Protein 1KKH (pdb70)

Structure (mmCIF, N/CA/C/O backbone):
data_1KKH
#
_entry.id   1KKH
#
_cell.length_a   56.138
_cell.length_b   44.028
_cell.length_c   64.845
_cell.angle_alpha   90.00
_cell.angle_beta   102.71
_cell.angle_gamma   90.00
#
_symmetry.space_group_name_H-M   'P 1 21 1'
#
loop_
_entity.id
_entity.type
_entity.pdbx_description
1 polymer 'Mevalonate Kinase'
2 non-polymer '1,4-DIETHYLENE DIOXIDE'
3 water water
#
loop_
_atom_site.group_PDB
_atom_site.id
_atom_site.type_symbol
_atom_site.label_atom_id
_atom_site.label_alt_id
_atom_site.label_comp_id
_atom_site.label_asym_id
_atom_site.label_entity_id
_atom_site.label_seq_id
_atom_site.pdbx_PDB_ins_code
_atom_site.Cartn_x
_atom_site.Cartn_y
_atom_site.Cartn_z
_atom_site.occupancy
_atom_site.B_iso_or_equiv
_atom_site.auth_seq_id
_atom_site.auth_comp_id
_atom_site.auth_asym_id
_atom_site.auth_atom_id
_atom_site.pdbx_PDB_model_num
ATOM 1 N N . PRO A 1 1 ? 19.409 26.478 18.323 1.00 33.42 1 PRO A N 1
ATOM 2 C CA . PRO A 1 1 ? 19.649 27.896 17.934 1.00 34.78 1 PRO A CA 1
ATOM 3 C C . PRO A 1 1 ? 20.474 27.930 16.658 1.00 33.62 1 PRO A C 1
ATOM 4 O O . PRO A 1 1 ? 21.491 27.259 16.554 1.00 34.74 1 PRO A O 1
ATOM 8 N N . ARG A 1 2 ? 20.025 28.736 15.706 1.00 34.02 2 ARG A N 1
ATOM 9 C CA . ARG A 1 2 ? 20.653 28.880 14.409 1.00 34.82 2 ARG A CA 1
ATOM 10 C C . ARG A 1 2 ? 22.136 29.257 14.435 1.00 36.12 2 ARG A C 1
ATOM 11 O O . ARG A 1 2 ? 22.510 30.279 15.012 1.00 34.08 2 ARG A O 1
ATOM 19 N N . GLY A 1 3 ? 22.969 28.419 13.809 1.00 36.13 3 GLY A N 1
ATOM 20 C CA . GLY A 1 3 ? 24.409 28.664 13.725 1.00 34.80 3 GLY A CA 1
ATOM 21 C C . GLY A 1 3 ? 25.226 28.675 15.019 1.00 34.83 3 GLY A C 1
ATOM 22 O O . GLY A 1 3 ? 26.419 29.042 15.033 1.00 30.71 3 GLY A O 1
ATOM 23 N N . SER A 1 4 ? 24.599 28.253 16.112 1.00 32.75 4 SER A N 1
ATOM 24 C CA . SER A 1 4 ? 25.275 28.250 17.406 1.00 34.30 4 SER A CA 1
ATOM 25 C C . SER A 1 4 ? 26.601 27.513 17.442 1.00 33.30 4 SER A C 1
ATOM 26 O O . SER A 1 4 ? 26.819 26.512 16.754 1.00 32.57 4 SER A O 1
ATOM 29 N N . HIS A 1 5 ? 27.498 28.016 18.264 1.00 31.31 5 HIS A N 1
ATOM 30 C CA . HIS A 1 5 ? 28.774 27.361 18.413 1.00 31.01 5 HIS A CA 1
ATOM 31 C C . HIS A 1 5 ? 28.557 26.324 19.511 1.00 29.39 5 HIS A C 1
ATOM 32 O O . HIS A 1 5 ? 27.498 26.272 20.126 1.00 28.05 5 HIS A O 1
ATOM 39 N N . MET A 1 6 ? 29.550 25.486 19.752 1.00 30.00 6 MET A N 1
ATOM 40 C CA . MET A 1 6 ? 29.444 24.525 20.841 1.00 29.42 6 MET A CA 1
ATOM 41 C C . MET A 1 6 ? 29.529 25.318 22.159 1.00 30.58 6 MET A C 1
ATOM 42 O O . MET A 1 6 ? 30.442 26.125 22.361 1.00 29.26 6 MET A O 1
ATOM 47 N N . ILE A 1 7 ? 28.572 25.116 23.050 1.00 30.49 7 ILE A N 1
ATOM 48 C CA . ILE A 1 7 ? 28.616 25.821 24.312 1.00 33.01 7 ILE A CA 1
ATOM 49 C C . ILE A 1 7 ? 28.210 24.954 25.490 1.00 33.04 7 ILE A C 1
ATOM 50 O O . ILE A 1 7 ? 27.174 24.287 25.498 1.00 31.00 7 ILE A O 1
ATOM 55 N N . ILE A 1 8 ? 29.070 24.979 26.497 1.00 32.81 8 ILE A N 1
ATOM 56 C CA . ILE A 1 8 ? 28.879 24.189 27.686 1.00 28.37 8 ILE A CA 1
ATOM 57 C C . ILE A 1 8 ? 28.542 25.064 28.891 1.00 29.01 8 ILE A C 1
ATOM 58 O O . ILE A 1 8 ? 29.260 26.002 29.220 1.00 30.41 8 ILE A O 1
ATOM 63 N N . GLU A 1 9 ? 27.427 24.769 29.536 1.00 26.50 9 GLU A N 1
ATOM 64 C CA . GLU A 1 9 ? 27.050 25.496 30.725 1.00 27.85 9 GLU A CA 1
ATOM 65 C C . GLU A 1 9 ? 27.258 24.493 31.878 1.00 24.79 9 GLU A C 1
ATOM 66 O O . GLU A 1 9 ? 26.767 23.387 31.816 1.00 26.00 9 GLU A O 1
ATOM 72 N N . THR A 1 10 ? 28.021 24.841 32.902 1.00 22.93 10 THR A N 1
ATOM 73 C CA . THR A 1 10 ? 28.199 23.885 33.980 1.00 24.98 10 THR A CA 1
ATOM 74 C C . THR A 1 10 ? 27.979 24.544 35.334 1.00 23.25 10 THR A C 1
ATOM 75 O O . THR A 1 10 ? 28.283 25.728 35.512 1.00 26.70 10 THR A O 1
ATOM 79 N N . PRO A 1 11 ? 27.408 23.788 36.297 1.00 23.52 11 PRO A N 1
ATOM 80 C CA . PRO A 1 11 ? 27.088 24.211 37.668 1.00 23.12 11 PRO A CA 1
ATOM 81 C C . PRO A 1 11 ? 28.230 24.657 38.570 1.00 22.88 11 PRO A C 1
ATOM 82 O O . PRO A 1 11 ? 29.432 24.499 38.267 1.00 21.90 11 PRO A O 1
ATOM 86 N N . SER A 1 12 ? 27.795 25.188 39.705 1.00 21.71 12 SER A N 1
ATOM 87 C CA . SER A 1 12 ? 28.645 25.671 40.781 1.00 19.27 12 SER A CA 1
ATOM 88 C C . SER A 1 12 ? 28.420 24.648 41.912 1.00 18.37 12 SER A C 1
ATOM 89 O O . SER A 1 12 ? 27.636 23.732 41.756 1.00 16.99 12 SER A O 1
ATOM 92 N N . LYS A 1 13 ? 29.062 24.799 43.058 1.00 17.89 13 LYS A N 1
ATOM 93 C CA . LYS A 1 13 ? 28.843 23.815 44.102 1.00 20.74 13 LYS A CA 1
ATOM 94 C C . LYS A 1 13 ? 28.865 24.427 45.527 1.00 21.29 13 LYS A C 1
ATOM 95 O O . LYS A 1 13 ? 29.530 25.427 45.774 1.00 17.59 13 LYS A O 1
ATOM 101 N N . VAL A 1 14 ? 28.088 23.852 46.437 1.00 19.60 14 VAL A N 1
ATOM 102 C CA . VAL A 1 14 ? 28.044 24.338 47.812 1.00 22.51 14 VAL A CA 1
ATOM 103 C C . VAL A 1 14 ? 28.035 23.201 48.816 1.00 20.94 14 VAL A C 1
ATOM 104 O O . VAL A 1 14 ? 27.337 22.199 48.641 1.00 18.46 14 VAL A O 1
ATOM 108 N N . ILE A 1 15 ? 28.821 23.343 49.873 1.00 22.24 15 ILE A N 1
ATOM 109 C CA . ILE A 1 15 ? 28.833 22.305 50.901 1.00 21.22 15 ILE A CA 1
ATOM 110 C C . ILE A 1 15 ? 27.801 22.650 51.963 1.00 20.54 15 ILE A C 1
ATOM 111 O O . ILE A 1 15 ? 27.929 23.640 52.677 1.00 23.18 15 ILE A O 1
ATOM 116 N N . LEU A 1 16 ? 26.761 21.831 52.042 1.00 22.17 16 LEU A N 1
ATOM 117 C CA . LEU A 1 16 ? 25.697 22.039 53.002 1.00 22.12 16 LEU A CA 1
ATOM 118 C C . LEU A 1 16 ? 26.091 21.678 54.411 1.00 24.91 16 LEU A C 1
ATOM 119 O O . LEU A 1 16 ? 25.706 22.376 55.361 1.00 27.25 16 LEU A O 1
ATOM 124 N N . PHE A 1 17 ? 26.846 20.587 54.554 1.00 23.83 17 PHE A N 1
ATOM 125 C CA . PHE A 1 17 ? 27.247 20.129 55.880 1.00 23.77 17 PHE A CA 1
ATOM 126 C C . PHE A 1 17 ? 28.592 19.427 55.865 1.00 25.09 17 PHE A C 1
ATOM 127 O O . PHE A 1 17 ? 28.938 18.788 54.882 1.00 25.96 17 PHE A O 1
ATOM 135 N N . GLY A 1 18 ? 29.345 19.567 56.955 1.00 24.14 18 GLY A N 1
ATOM 136 C CA . GLY A 1 18 ? 30.609 18.881 57.084 1.00 25.84 18 GLY A CA 1
ATOM 137 C C . GLY A 1 18 ? 31.850 19.512 56.518 1.00 29.04 18 GLY A C 1
ATOM 138 O O . GLY A 1 18 ? 32.826 18.813 56.310 1.00 27.14 18 GLY A O 1
ATOM 139 N N . GLU A 1 19 ? 31.815 20.819 56.285 1.00 32.48 19 GLU A N 1
ATOM 140 C CA . GLU A 1 19 ? 32.940 21.568 55.731 1.00 33.48 19 GLU A CA 1
ATOM 141 C C . GLU A 1 19 ? 34.342 21.142 56.168 1.00 38.21 19 GLU A C 1
ATOM 142 O O . GLU A 1 19 ? 35.166 20.761 55.333 1.00 42.12 19 GLU A O 1
ATOM 148 N N . HIS A 1 20 ? 34.646 21.238 57.462 1.00 36.33 20 HIS A N 1
ATOM 149 C CA . HIS A 1 20 ? 36.001 20.881 57.905 1.00 33.00 20 HIS A CA 1
ATOM 150 C C . HIS A 1 20 ? 36.161 19.450 58.406 1.00 30.73 20 HIS A C 1
ATOM 151 O O . HIS A 1 20 ? 37.266 18.930 58.507 1.00 27.95 20 HIS A O 1
ATOM 158 N N . ALA A 1 21 ? 35.039 18.813 58.698 1.00 33.20 21 ALA A N 1
ATOM 159 C CA . ALA A 1 21 ? 35.021 17.438 59.165 1.00 34.27 21 ALA A CA 1
ATOM 160 C C . ALA A 1 21 ? 35.537 16.459 58.101 1.00 35.79 21 ALA A C 1
ATOM 161 O O . ALA A 1 21 ? 36.271 15.513 58.434 1.00 38.01 21 ALA A O 1
ATOM 163 N N . VAL A 1 22 ? 35.160 16.679 56.836 1.00 34.29 22 VAL A N 1
ATOM 164 C CA . VAL A 1 22 ? 35.581 15.781 55.755 1.00 34.73 22 VAL A CA 1
ATOM 165 C C . VAL A 1 22 ? 37.061 15.517 55.773 1.00 35.15 22 VAL A C 1
ATOM 166 O O . VAL A 1 22 ? 37.496 14.434 55.402 1.00 34.78 22 VAL A O 1
ATOM 170 N N . VAL A 1 23 ? 37.840 16.514 56.187 1.00 36.83 23 VAL A N 1
ATOM 171 C CA . VAL A 1 23 ? 39.295 16.348 56.232 1.00 35.93 23 VAL A CA 1
ATOM 172 C C . VAL A 1 23 ? 39.668 15.205 57.176 1.00 33.54 23 VAL A C 1
ATOM 173 O O . VAL A 1 23 ? 40.686 14.556 57.003 1.00 32.40 23 VAL A O 1
ATOM 177 N N . TYR A 1 24 ? 38.816 14.935 58.149 1.00 31.62 24 TYR A N 1
ATOM 178 C CA . TYR A 1 24 ? 39.113 13.889 59.095 1.00 35.27 24 TYR A CA 1
ATOM 179 C C . TYR A 1 24 ? 38.343 12.584 58.924 1.00 36.47 24 TYR A C 1
ATOM 180 O O . TYR A 1 24 ? 38.207 11.814 59.880 1.00 41.68 24 TYR A O 1
ATOM 189 N N . GLY A 1 25 ? 37.835 12.332 57.721 1.00 34.80 25 GLY A N 1
ATOM 190 C CA . GLY A 1 25 ? 37.099 11.102 57.482 1.00 31.78 25 GLY A CA 1
ATOM 191 C C . GLY A 1 25 ? 35.595 11.146 57.727 1.00 31.88 25 GLY A C 1
ATOM 192 O O . GLY A 1 25 ? 34.888 10.154 57.494 1.00 30.17 25 GLY A O 1
ATOM 193 N N . TYR A 1 26 ? 35.087 12.269 58.224 1.00 30.73 26 TYR A N 1
ATOM 194 C CA . TYR A 1 26 ? 33.648 12.367 58.438 1.00 30.98 26 TYR A CA 1
ATOM 195 C C . TYR A 1 26 ? 32.925 12.684 57.100 1.00 31.35 26 TYR A C 1
ATOM 196 O O . TYR A 1 26 ? 33.547 12.800 56.029 1.00 25.92 26 TYR A O 1
ATOM 205 N N . ARG A 1 27 ? 31.610 12.823 57.158 1.00 29.73 27 ARG A N 1
ATOM 206 C CA . ARG A 1 27 ? 30.853 13.094 55.945 1.00 28.71 27 ARG A CA 1
ATOM 207 C C . ARG A 1 27 ? 30.721 14.580 55.641 1.00 26.64 27 ARG A C 1
ATOM 208 O O . ARG A 1 27 ? 30.825 15.426 56.522 1.00 22.69 27 ARG A O 1
ATOM 216 N N . ALA A 1 28 ? 30.519 14.869 54.361 1.00 24.34 28 ALA A N 1
ATOM 217 C CA . ALA A 1 28 ? 30.249 16.218 53.889 1.00 25.70 28 ALA A CA 1
ATOM 218 C C . ALA A 1 28 ? 29.057 15.974 52.963 1.00 28.21 28 ALA A C 1
ATOM 219 O O . ALA A 1 28 ? 28.899 14.861 52.418 1.00 28.43 28 ALA A O 1
ATOM 221 N N . ILE A 1 29 ? 28.205 16.976 52.805 1.00 24.50 29 ILE A N 1
ATOM 222 C CA . ILE A 1 29 ? 27.083 16.847 51.905 1.00 26.19 29 ILE A CA 1
ATOM 223 C C . ILE A 1 29 ? 27.031 18.111 51.088 1.00 27.51 29 ILE A C 1
ATOM 224 O O . ILE A 1 29 ? 26.778 19.198 51.615 1.00 28.03 29 ILE A O 1
ATOM 229 N N . SER A 1 30 ? 27.312 17.968 49.798 1.00 28.60 30 SER A N 1
ATOM 230 C CA . SER A 1 30 ? 27.328 19.112 48.890 1.00 28.56 30 SER A CA 1
ATOM 231 C C . SER A 1 30 ? 26.283 18.965 47.803 1.00 27.09 30 SER A C 1
ATOM 232 O O . SER A 1 30 ? 25.847 17.861 47.495 1.00 25.02 30 SER A O 1
ATOM 235 N N . MET A 1 31 ? 25.903 20.095 47.217 1.00 26.27 31 MET A N 1
ATOM 236 C CA . MET A 1 31 ? 24.861 20.124 46.203 1.00 24.18 31 MET A CA 1
ATOM 237 C C . MET A 1 31 ? 25.226 21.040 45.044 1.00 20.97 31 MET A C 1
ATOM 238 O O . MET A 1 31 ? 25.804 22.094 45.255 1.00 19.62 31 MET A O 1
ATOM 243 N N . ALA A 1 32 ? 24.926 20.612 43.823 1.00 19.21 32 ALA A N 1
ATOM 244 C CA . ALA A 1 32 ? 25.197 21.443 42.654 1.00 22.38 32 ALA A CA 1
ATOM 245 C C . ALA A 1 32 ? 24.125 22.518 42.627 1.00 22.46 32 ALA A C 1
ATOM 246 O O . ALA A 1 32 ? 22.996 22.286 43.063 1.00 23.60 32 ALA A O 1
ATOM 248 N N . ILE A 1 33 ? 24.475 23.691 42.114 1.00 24.66 33 ILE A N 1
ATOM 249 C CA . ILE A 1 33 ? 23.545 24.819 42.042 1.00 26.30 33 ILE A CA 1
ATOM 250 C C . ILE A 1 33 ? 23.573 25.631 40.730 1.00 28.74 33 ILE A C 1
ATOM 251 O O . ILE A 1 33 ? 24.544 25.567 39.962 1.00 29.07 33 ILE A O 1
ATOM 256 N N . ASP A 1 34 ? 22.498 26.403 40.534 1.00 29.90 34 ASP A N 1
ATOM 257 C CA . ASP A 1 34 ? 22.244 27.306 39.394 1.00 30.97 34 ASP A CA 1
ATOM 258 C C . ASP A 1 34 ? 23.310 28.308 38.977 1.00 27.70 34 ASP A C 1
ATOM 259 O O . ASP A 1 34 ? 23.281 28.757 37.854 1.00 29.56 34 ASP A O 1
ATOM 264 N N . LEU A 1 35 ? 24.183 28.740 39.880 1.00 29.13 35 LEU A N 1
ATOM 265 C CA . LEU A 1 35 ? 25.207 29.724 39.488 1.00 28.69 35 LEU A CA 1
ATOM 266 C C . LEU A 1 35 ? 26.129 28.970 38.572 1.00 26.41 35 LEU A C 1
ATOM 267 O O . LEU A 1 35 ? 26.841 28.074 39.024 1.00 27.44 35 LEU A O 1
ATOM 272 N N . THR A 1 36 ? 26.135 29.328 37.295 1.00 21.40 36 THR A N 1
ATOM 273 C CA . THR A 1 36 ? 26.934 28.568 36.353 1.00 19.54 36 THR A CA 1
ATOM 274 C C . THR A 1 36 ? 28.034 29.287 35.593 1.00 18.82 36 THR A C 1
ATOM 275 O O . THR A 1 36 ? 28.155 30.510 35.619 1.00 15.42 36 THR A O 1
ATOM 279 N N . SER A 1 37 ? 28.852 28.500 34.912 1.00 16.02 37 SER A N 1
ATOM 280 C CA . SER A 1 37 ? 29.881 29.081 34.082 1.00 18.75 37 SER A CA 1
ATOM 281 C C . SER A 1 37 ? 29.493 28.653 32.668 1.00 18.33 37 SER A C 1
ATOM 282 O O . SER A 1 37 ? 28.787 27.660 32.488 1.00 15.01 37 SER A O 1
ATOM 285 N N . THR A 1 38 ? 29.959 29.398 31.672 1.00 20.80 38 THR A N 1
ATOM 286 C CA . THR A 1 38 ? 29.676 29.087 30.274 1.00 24.54 38 THR A CA 1
ATOM 287 C C . THR A 1 38 ? 30.956 29.093 29.472 1.00 24.03 38 THR A C 1
ATOM 288 O O . THR A 1 38 ? 31.705 30.076 29.455 1.00 24.56 38 THR A O 1
ATOM 292 N N . ILE A 1 39 ? 31.201 27.992 28.783 1.00 24.85 39 ILE A N 1
ATOM 293 C CA . ILE A 1 39 ? 32.385 27.902 27.973 1.00 24.83 39 ILE A CA 1
ATOM 294 C C . ILE A 1 39 ? 32.023 27.613 26.533 1.00 28.92 39 ILE A C 1
ATOM 295 O O . ILE A 1 39 ? 31.408 26.589 26.208 1.00 32.34 39 ILE A O 1
ATOM 300 N N . GLU A 1 40 ? 32.414 28.537 25.667 1.00 29.41 40 GLU A N 1
ATOM 301 C CA . GLU A 1 40 ? 32.169 28.424 24.243 1.00 27.40 40 GLU A CA 1
ATOM 302 C C . GLU A 1 40 ? 33.481 28.111 23.537 1.00 26.78 40 GLU A C 1
ATOM 303 O O . GLU A 1 40 ? 34.513 28.732 23.819 1.00 25.05 40 GLU A O 1
ATOM 309 N N . ILE A 1 41 ? 33.438 27.145 22.625 1.00 24.49 41 ILE A N 1
ATOM 310 C CA . ILE A 1 41 ? 34.606 26.766 21.865 1.00 24.31 41 ILE A CA 1
ATOM 311 C C . ILE A 1 41 ? 34.268 26.708 20.368 1.00 29.88 41 ILE A C 1
ATOM 312 O O . ILE A 1 41 ? 33.274 26.091 19.955 1.00 27.44 41 ILE A O 1
ATOM 317 N N . LYS A 1 42 ? 35.105 27.365 19.562 1.00 31.18 42 LYS A N 1
ATOM 318 C CA . LYS A 1 42 ? 34.920 27.416 18.114 1.00 34.78 42 LYS A CA 1
ATOM 319 C C . LYS A 1 42 ? 36.252 27.449 17.375 1.00 36.21 42 LYS A C 1
ATOM 320 O O . LYS A 1 42 ? 37.288 27.792 17.942 1.00 30.86 42 LYS A O 1
ATOM 326 N N . GLU A 1 43 ? 36.203 27.093 16.097 1.00 40.24 43 GLU A N 1
ATOM 327 C CA . GLU A 1 43 ? 37.388 27.057 15.266 1.00 45.77 43 GLU A CA 1
ATOM 328 C C . GLU A 1 43 ? 37.851 28.441 14.860 1.00 46.96 43 GLU A C 1
ATOM 329 O O . GLU A 1 43 ? 37.092 29.405 14.933 1.00 46.91 43 GLU A O 1
ATOM 335 N N . THR A 1 44 ? 39.113 28.526 14.453 1.00 50.85 44 THR A N 1
ATOM 336 C CA . THR A 1 44 ? 39.724 29.778 14.017 1.00 54.51 44 THR A CA 1
ATOM 337 C C . THR A 1 44 ? 40.728 29.544 12.885 1.00 57.88 44 THR A C 1
ATOM 338 O O . THR A 1 44 ? 41.163 30.489 12.225 1.00 58.42 44 THR A O 1
ATOM 342 N N . GLN A 1 45 ? 41.104 28.286 12.676 1.00 60.75 45 GLN A N 1
ATOM 343 C CA . GLN A 1 45 ? 42.057 27.932 11.623 1.00 63.99 45 GLN A CA 1
ATOM 344 C C . GLN A 1 45 ? 43.197 28.937 11.434 1.00 62.68 45 GLN A C 1
ATOM 345 O O . GLN A 1 45 ? 43.507 29.346 10.321 1.00 62.17 45 GLN A O 1
ATOM 351 N N . GLU A 1 46 ? 43.810 29.340 12.536 1.00 63.61 46 GLU A N 1
ATOM 352 C CA . GLU A 1 46 ? 44.933 30.256 12.484 1.00 62.42 46 GLU A CA 1
ATOM 353 C C . GLU A 1 46 ? 46.097 29.500 13.088 1.00 61.55 46 GLU A C 1
ATOM 354 O O . GLU A 1 46 ? 47.196 30.040 13.239 1.00 62.28 46 GLU A O 1
ATOM 360 N N . ASP A 1 47 ? 45.830 28.243 13.439 1.00 57.82 47 ASP A N 1
ATOM 361 C CA . ASP A 1 47 ? 46.828 27.355 14.016 1.00 55.40 47 ASP A CA 1
ATOM 362 C C . ASP A 1 47 ? 47.183 27.618 15.465 1.00 53.28 47 ASP A C 1
ATOM 363 O O . ASP A 1 47 ? 48.275 27.256 15.897 1.00 52.35 47 ASP A O 1
ATOM 368 N N . GLU A 1 48 ? 46.298 28.243 16.231 1.00 50.39 48 GLU A N 1
ATOM 369 C CA . GLU A 1 48 ? 46.653 28.459 17.623 1.00 48.67 48 GLU A CA 1
ATOM 370 C C . GLU A 1 48 ? 45.500 28.606 18.595 1.00 43.99 48 GLU A C 1
ATOM 371 O O . GLU A 1 48 ? 44.474 29.191 18.277 1.00 48.12 48 GLU A O 1
ATOM 377 N N . ILE A 1 49 ? 45.675 28.060 19.792 1.00 38.48 49 ILE A N 1
ATOM 378 C CA . ILE A 1 49 ? 44.633 28.132 20.809 1.00 33.09 49 ILE A CA 1
ATOM 379 C C . ILE A 1 49 ? 44.479 29.543 21.371 1.00 29.67 49 ILE A C 1
ATOM 380 O O . ILE A 1 49 ? 45.450 30.154 21.799 1.00 28.54 49 ILE A O 1
ATOM 385 N N . ILE A 1 50 ? 43.260 30.059 21.376 1.00 27.57 50 ILE A N 1
ATOM 386 C CA . ILE A 1 50 ? 43.022 31.376 21.940 1.00 26.74 50 ILE A CA 1
ATOM 387 C C . ILE A 1 50 ? 42.050 31.335 23.129 1.00 27.00 50 ILE A C 1
ATOM 388 O O . ILE A 1 50 ? 40.907 30.913 22.996 1.00 23.84 50 ILE A O 1
ATOM 393 N N . LEU A 1 51 ? 42.505 31.765 24.299 1.00 25.80 51 LEU A N 1
ATOM 394 C CA . LEU A 1 51 ? 41.620 31.782 25.462 1.00 27.89 51 LEU A CA 1
ATOM 395 C C . LEU A 1 51 ? 41.121 33.187 25.761 1.00 27.46 51 LEU A C 1
ATOM 396 O O . LEU A 1 51 ? 41.890 34.147 25.765 1.00 31.35 51 LEU A O 1
ATOM 401 N N . ASN A 1 52 ? 39.832 33.282 26.050 1.00 28.86 52 ASN A N 1
ATOM 402 C CA . ASN A 1 52 ? 39.176 34.554 26.320 1.00 30.93 52 ASN A CA 1
ATOM 403 C C . ASN A 1 52 ? 38.355 34.581 27.613 1.00 29.45 52 ASN A C 1
ATOM 404 O O . ASN A 1 52 ? 37.350 33.884 27.750 1.00 28.87 52 ASN A O 1
ATOM 409 N N . LEU A 1 53 ? 38.798 35.390 28.563 1.00 28.63 53 LEU A N 1
ATOM 410 C CA . LEU A 1 53 ? 38.102 35.525 29.831 1.00 28.49 53 LEU A CA 1
ATOM 411 C C . LEU A 1 53 ? 37.281 36.801 29.762 1.00 28.22 53 LEU A C 1
ATOM 412 O O . LEU A 1 53 ? 37.682 37.840 30.276 1.00 27.60 53 LEU A O 1
ATOM 417 N N . ASN A 1 54 ? 36.128 36.700 29.111 1.00 26.75 54 ASN A N 1
ATOM 418 C CA . ASN A 1 54 ? 35.217 37.830 28.909 1.00 29.30 54 ASN A CA 1
ATOM 419 C C . ASN A 1 54 ? 34.924 38.629 30.173 1.00 30.51 54 ASN A C 1
ATOM 420 O O . ASN A 1 54 ? 34.938 39.858 30.142 1.00 32.58 54 ASN A O 1
ATOM 425 N N . ASP A 1 55 ? 34.670 37.939 31.282 1.00 30.13 55 ASP A N 1
ATOM 426 C CA . ASP A 1 55 ? 34.406 38.619 32.537 1.00 29.85 55 ASP A CA 1
ATOM 427 C C . ASP A 1 55 ? 35.614 39.414 33.022 1.00 32.64 55 ASP A C 1
ATOM 428 O O . ASP A 1 55 ? 35.490 40.268 33.905 1.00 32.53 55 ASP A O 1
ATOM 433 N N . LEU A 1 56 ? 36.788 39.144 32.456 1.00 32.51 56 LEU A N 1
ATOM 434 C CA . LEU A 1 56 ? 37.972 39.886 32.869 1.00 33.55 56 LEU A CA 1
ATOM 435 C C . LEU A 1 56 ? 38.579 40.702 31.737 1.00 33.75 56 LEU A C 1
ATOM 436 O O . LEU A 1 56 ? 39.472 41.518 31.955 1.00 30.84 56 LEU A O 1
ATOM 441 N N . ASN A 1 57 ? 38.062 40.501 30.534 1.00 35.62 57 ASN A N 1
ATOM 442 C CA . ASN A 1 57 ? 38.596 41.180 29.366 1.00 38.63 57 ASN A CA 1
ATOM 443 C C . ASN A 1 57 ? 40.089 40.862 29.226 1.00 38.04 57 ASN A C 1
ATOM 444 O O . ASN A 1 57 ? 40.912 41.748 28.971 1.00 39.06 57 ASN A O 1
ATOM 449 N N . LYS A 1 58 ? 40.437 39.595 29.427 1.00 34.26 58 LYS A N 1
ATOM 450 C CA . LYS A 1 58 ? 41.817 39.145 29.268 1.00 32.88 58 LYS A CA 1
ATOM 451 C C . LYS A 1 58 ? 41.813 38.096 28.155 1.00 30.18 58 LYS A C 1
ATOM 452 O O . LYS A 1 58 ? 40.820 37.393 27.929 1.00 27.96 58 LYS A O 1
ATOM 458 N N . SER A 1 59 ? 42.928 37.977 27.459 1.00 28.41 59 SER A N 1
ATOM 459 C CA . SER A 1 59 ? 42.990 37.005 26.404 1.00 28.04 59 SER A CA 1
ATOM 460 C C . SER A 1 59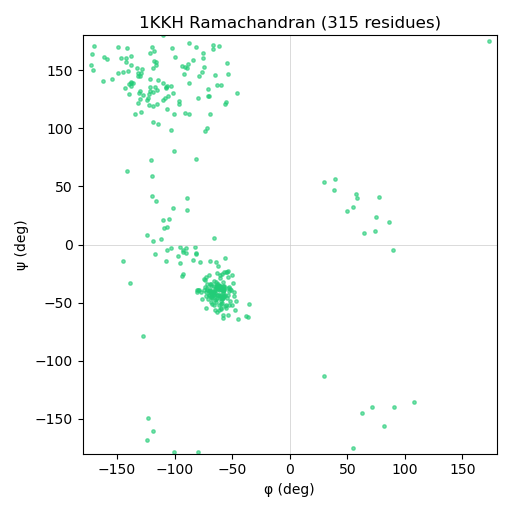 ? 44.370 36.368 26.376 1.00 26.96 59 SER A C 1
ATOM 461 O O . SER A 1 59 ? 45.335 36.961 26.858 1.00 27.41 59 SER A O 1
ATOM 464 N N . LEU A 1 60 ? 44.459 35.167 25.811 1.00 24.35 60 LEU A N 1
ATOM 465 C CA . LEU A 1 60 ? 45.726 34.451 25.728 1.00 26.54 60 LEU A CA 1
ATOM 466 C C . LEU A 1 60 ? 45.793 33.696 24.410 1.00 28.03 60 LEU A C 1
ATOM 467 O O . LEU A 1 60 ? 44.821 33.046 24.008 1.00 31.87 60 LEU A O 1
ATOM 472 N N . GLY A 1 61 ? 46.934 33.783 23.740 1.00 27.31 61 GLY A N 1
ATOM 473 C CA . GLY A 1 61 ? 47.116 33.069 22.490 1.00 29.31 61 GLY A CA 1
ATOM 474 C C . GLY A 1 61 ? 48.334 32.158 22.581 1.00 31.43 61 GLY A C 1
ATOM 475 O O . GLY A 1 61 ? 49.434 32.611 22.923 1.00 34.85 61 GLY A O 1
ATOM 476 N N . LEU A 1 62 ? 48.143 30.877 22.287 1.00 29.93 62 LEU A N 1
ATOM 477 C CA . LEU A 1 62 ? 49.226 29.897 22.332 1.00 32.45 62 LEU A CA 1
ATOM 478 C C . LEU A 1 62 ? 49.205 29.087 21.050 1.00 33.99 62 LEU A C 1
ATOM 479 O O . LEU A 1 62 ? 48.148 28.861 20.476 1.00 33.96 62 LEU A O 1
ATOM 484 N N . ASN A 1 63 ? 50.371 28.657 20.590 1.03 37.29 63 ASN A N 1
ATOM 485 C CA . ASN A 1 63 ? 50.415 27.836 19.392 1.03 40.95 63 ASN A CA 1
ATOM 486 C C . ASN A 1 63 ? 49.943 26.474 19.816 1.00 43.69 63 ASN A C 1
ATOM 487 O O . ASN A 1 63 ? 49.914 26.171 21.014 1.00 44.45 63 ASN A O 1
ATOM 492 N N . LEU A 1 64 ? 49.598 25.656 18.824 1.00 48.24 64 LEU A N 1
ATOM 493 C CA . LEU A 1 64 ? 49.125 24.289 19.049 1.00 50.71 64 LEU A CA 1
ATOM 494 C C . LEU A 1 64 ? 50.264 23.390 19.547 1.00 50.75 64 LEU A C 1
ATOM 495 O O . LEU A 1 64 ? 50.022 22.401 20.236 1.00 51.54 64 LEU A O 1
ATOM 500 N N . ASN A 1 65 ? 51.503 23.731 19.213 1.00 49.86 65 ASN A N 1
ATOM 501 C CA . ASN A 1 65 ? 52.625 22.899 19.641 1.00 50.00 65 ASN A CA 1
ATOM 502 C C . ASN A 1 65 ? 53.090 23.153 21.081 1.00 49.36 65 ASN A C 1
ATOM 503 O O . ASN A 1 65 ? 53.912 22.399 21.614 1.00 50.57 65 ASN A O 1
ATOM 508 N N . GLU A 1 66 ? 52.546 24.197 21.708 1.00 47.69 66 GLU A N 1
ATOM 509 C CA . GLU A 1 66 ? 52.901 24.572 23.078 1.00 46.12 66 GLU A CA 1
ATOM 510 C C . GLU A 1 66 ? 52.007 23.995 24.190 1.00 44.65 66 GLU A C 1
ATOM 511 O O . GLU A 1 66 ? 52.459 23.829 25.314 1.00 46.97 66 GLU A O 1
ATOM 517 N N . ILE A 1 67 ? 50.750 23.696 23.897 1.00 43.97 67 ILE A N 1
ATOM 518 C CA . ILE A 1 67 ? 49.830 23.207 24.929 1.00 45.27 67 ILE A CA 1
ATOM 519 C C . ILE A 1 67 ? 50.197 22.022 25.810 1.00 43.60 67 ILE A C 1
ATOM 520 O O . ILE A 1 67 ? 50.090 22.102 27.027 1.00 42.73 67 ILE A O 1
ATOM 525 N N . LYS A 1 68 ? 50.587 20.913 25.193 1.00 44.30 68 LYS A N 1
ATOM 526 C CA . LYS A 1 68 ? 50.934 19.706 25.939 1.00 44.73 68 LYS A CA 1
ATOM 527 C C . LYS A 1 68 ? 52.140 19.970 26.834 1.00 43.95 68 LYS A C 1
ATOM 528 O O . LYS A 1 68 ? 52.343 19.295 27.837 1.00 45.39 68 LYS A O 1
ATOM 534 N N . ASN A 1 69 ? 52.940 20.955 26.452 1.00 40.99 69 ASN A N 1
ATOM 535 C CA . ASN A 1 69 ? 54.145 21.274 27.180 1.00 38.94 69 ASN A CA 1
ATOM 536 C C . ASN A 1 69 ? 54.108 22.548 28.019 1.00 39.45 69 ASN A C 1
ATOM 537 O O . ASN A 1 69 ? 55.153 23.036 28.423 1.00 42.87 69 ASN A O 1
ATOM 542 N N . ILE A 1 70 ? 52.937 23.115 28.281 1.00 37.57 70 ILE A N 1
ATOM 543 C CA . ILE A 1 70 ? 52.934 24.314 29.110 1.00 36.95 70 ILE A CA 1
ATOM 544 C C . ILE A 1 70 ? 52.773 23.905 30.547 1.00 35.08 70 ILE A C 1
ATOM 545 O O . ILE A 1 70 ? 52.215 22.863 30.858 1.00 34.85 70 ILE A O 1
ATOM 550 N N . ASN A 1 71 ? 53.286 24.740 31.428 1.00 36.28 71 ASN A N 1
ATOM 551 C CA . ASN A 1 71 ? 53.140 24.512 32.843 1.00 33.78 71 ASN A CA 1
ATOM 552 C C . ASN A 1 71 ? 51.999 25.477 33.191 1.00 33.46 71 ASN A C 1
ATOM 553 O O . ASN A 1 71 ? 52.163 26.700 33.111 1.00 31.33 71 ASN A O 1
ATOM 558 N N . PRO A 1 72 ? 50.824 24.940 33.561 1.00 34.98 72 PRO A N 1
ATOM 559 C CA . PRO A 1 72 ? 49.676 25.787 33.901 1.00 36.79 72 PRO A CA 1
ATOM 560 C C . PRO A 1 72 ? 49.914 26.886 34.955 1.00 39.10 72 PRO A C 1
ATOM 561 O O . PRO A 1 72 ? 49.408 28.005 34.789 1.00 41.18 72 PRO A O 1
ATOM 565 N N . ASN A 1 73 ? 50.677 26.600 36.015 1.00 34.33 73 ASN A N 1
ATOM 566 C CA . ASN A 1 73 ? 50.918 27.630 37.028 1.00 34.04 73 ASN A CA 1
ATOM 567 C C . ASN A 1 73 ? 51.737 28.849 36.574 1.00 30.82 73 ASN A C 1
ATOM 568 O O . ASN A 1 73 ? 52.072 29.714 37.386 1.00 30.42 73 ASN A O 1
ATOM 573 N N . ASN A 1 74 ? 52.056 28.903 35.281 1.00 28.89 74 ASN A N 1
ATOM 574 C CA . ASN A 1 74 ? 52.791 30.027 34.683 1.00 28.01 74 ASN A CA 1
ATOM 575 C C . ASN A 1 74 ? 51.808 31.013 34.035 1.00 26.47 74 ASN A C 1
ATOM 576 O O . ASN A 1 74 ? 52.183 32.112 33.641 1.00 25.43 74 ASN A O 1
ATOM 581 N N . PHE A 1 75 ? 50.542 30.619 33.938 1.00 33.74 75 PHE A N 1
ATOM 582 C CA . PHE A 1 75 ? 49.523 31.455 33.298 1.00 34.56 75 PHE A CA 1
ATOM 583 C C . PHE A 1 75 ? 48.330 31.986 34.152 1.00 37.76 75 PHE A C 1
ATOM 584 O O . PHE A 1 75 ? 47.177 32.069 33.649 1.00 40.86 75 PHE A O 1
ATOM 592 N N . GLY A 1 76 ? 48.605 32.349 35.417 1.00 32.30 76 GLY A N 1
ATOM 593 C CA . GLY A 1 76 ? 47.590 32.899 36.320 1.00 24.77 76 GLY A CA 1
ATOM 594 C C . GLY A 1 76 ? 46.125 32.485 36.178 1.00 25.10 76 GLY A C 1
ATOM 595 O O . GLY A 1 76 ? 45.760 31.331 36.422 1.00 27.66 76 GLY A O 1
ATOM 596 N N . ASP A 1 77 ? 45.277 33.430 35.783 1.00 22.97 77 ASP A N 1
ATOM 597 C CA . ASP A 1 77 ? 43.856 33.195 35.643 1.00 20.79 77 ASP A CA 1
ATOM 598 C C . ASP A 1 77 ? 43.439 32.166 34.620 1.00 22.82 77 ASP A C 1
ATOM 599 O O . ASP A 1 77 ? 42.325 31.651 34.686 1.00 23.94 77 ASP A O 1
ATOM 604 N N . PHE A 1 78 ? 44.333 31.848 33.692 1.00 22.28 78 PHE A N 1
ATOM 605 C CA . PHE A 1 78 ? 44.054 30.874 32.637 1.00 21.64 78 PHE A CA 1
ATOM 606 C C . PHE A 1 78 ? 44.490 29.449 32.994 1.00 21.52 78 PHE A C 1
ATOM 607 O O . PHE A 1 78 ? 44.220 28.508 32.248 1.00 18.39 78 PHE A O 1
ATOM 615 N N . LYS A 1 79 ? 45.174 29.284 34.123 1.00 21.39 79 LYS A N 1
ATOM 616 C CA . LYS A 1 79 ? 45.701 27.974 34.485 1.00 21.03 79 LYS A CA 1
ATOM 617 C C . LYS A 1 79 ? 44.735 26.775 34.523 1.00 21.78 79 LYS A C 1
ATOM 618 O O . LYS A 1 79 ? 45.087 25.699 34.044 1.00 21.40 79 LYS A O 1
ATOM 624 N N . TYR A 1 80 ? 43.537 26.933 35.081 1.00 20.22 80 TYR A N 1
ATOM 625 C CA . TYR A 1 80 ? 42.618 25.801 35.145 1.00 21.16 80 TYR A CA 1
ATOM 626 C C . TYR A 1 80 ? 42.135 25.419 33.765 1.00 24.75 80 TYR A C 1
ATOM 627 O O . TYR A 1 80 ? 42.190 24.248 33.390 1.00 22.30 80 TYR A O 1
ATOM 636 N N . CYS A 1 81 ? 41.675 26.412 33.004 1.00 27.75 81 CYS A N 1
ATOM 637 C CA . CYS A 1 81 ? 41.189 26.154 31.651 1.00 29.63 81 CYS A CA 1
ATOM 638 C C . CYS A 1 81 ? 42.297 25.553 30.813 1.00 26.65 81 CYS A C 1
ATOM 639 O O . CYS A 1 81 ? 42.121 24.540 30.153 1.00 32.01 81 CYS A O 1
ATOM 642 N N . LEU A 1 82 ? 43.453 26.181 30.862 1.00 27.35 82 LEU A N 1
ATOM 643 C CA . LEU A 1 82 ? 44.596 25.731 30.085 1.00 25.76 82 LEU A CA 1
ATOM 644 C C . LEU A 1 82 ? 44.948 24.311 30.468 1.00 24.47 82 LEU A C 1
ATOM 645 O O . LEU A 1 82 ? 45.294 23.501 29.623 1.00 25.86 82 LEU A O 1
ATOM 650 N N . CYS A 1 83 ? 44.829 24.006 31.756 1.00 22.89 83 CYS A N 1
ATOM 651 C CA . CYS A 1 83 ? 45.182 22.694 32.238 1.00 19.24 83 CYS A CA 1
ATOM 652 C C . CYS A 1 83 ? 44.153 21.669 31.826 1.00 18.82 83 CYS A C 1
ATOM 653 O O . CYS A 1 83 ? 44.485 20.529 31.528 1.00 20.35 83 CYS A O 1
ATOM 656 N N . ALA A 1 84 ? 42.896 22.083 31.817 1.00 19.54 84 ALA A N 1
ATOM 657 C CA . ALA A 1 84 ? 41.806 21.212 31.415 1.00 19.09 84 ALA A CA 1
ATOM 658 C C . ALA A 1 84 ? 42.032 20.787 29.969 1.00 19.06 84 ALA A C 1
ATOM 659 O O . ALA A 1 84 ? 41.799 19.635 29.598 1.00 23.00 84 ALA A O 1
ATOM 661 N N . ILE A 1 85 ? 42.505 21.728 29.170 1.00 15.17 85 ILE A N 1
ATOM 662 C CA . ILE A 1 85 ? 42.777 21.489 27.766 1.00 18.07 85 ILE A CA 1
ATOM 663 C C . ILE A 1 85 ? 43.892 20.481 27.555 1.00 16.53 85 ILE A C 1
ATOM 664 O O . ILE A 1 85 ? 43.709 19.473 26.898 1.00 14.63 85 ILE A O 1
ATOM 669 N N . LYS A 1 86 ? 45.058 20.760 28.122 1.00 22.74 86 LYS A N 1
ATOM 670 C CA . LYS A 1 86 ? 46.211 19.867 28.010 1.00 21.77 86 LYS A CA 1
ATOM 671 C C . LYS A 1 86 ? 45.874 18.449 28.478 1.00 25.24 86 LYS A C 1
ATOM 672 O O . LYS A 1 86 ? 46.202 17.461 27.799 1.00 25.30 86 LYS A O 1
ATOM 678 N N . ASN A 1 87 ? 45.206 18.344 29.629 1.00 25.78 87 ASN A N 1
ATOM 679 C CA . ASN A 1 87 ? 44.832 17.033 30.181 1.00 26.83 87 ASN A CA 1
ATOM 680 C C . ASN A 1 87 ? 43.793 16.270 29.347 1.00 27.43 87 ASN A C 1
ATOM 681 O O . ASN A 1 87 ? 43.890 15.047 29.183 1.00 24.64 87 ASN A O 1
ATOM 686 N N . THR A 1 88 ? 42.785 16.984 28.844 1.00 27.06 88 THR A N 1
ATOM 687 C CA . THR A 1 88 ? 41.732 16.341 28.045 1.00 25.21 88 THR A CA 1
ATOM 688 C C . THR A 1 88 ? 42.341 15.804 26.746 1.00 23.33 88 THR A C 1
ATOM 689 O O . THR A 1 88 ? 42.069 14.687 26.307 1.00 22.45 88 THR A O 1
ATOM 693 N N . LEU A 1 89 ? 43.191 16.631 26.160 1.00 23.59 89 LEU A N 1
ATOM 694 C CA . LEU A 1 89 ? 43.854 16.320 24.924 1.00 22.02 89 LEU A CA 1
ATOM 695 C C . LEU A 1 89 ? 44.702 15.072 25.016 1.00 26.20 89 LEU A C 1
ATOM 696 O O . LEU A 1 89 ? 44.547 14.181 24.172 1.00 25.01 89 LEU A O 1
ATOM 701 N N . ASP A 1 90 ? 45.590 14.956 26.009 1.00 26.34 90 ASP A N 1
ATOM 702 C CA . ASP A 1 90 ? 46.353 13.709 26.009 1.00 30.69 90 ASP A CA 1
ATOM 703 C C . ASP A 1 90 ? 45.595 12.511 26.558 1.00 28.51 90 ASP A C 1
ATOM 704 O O . ASP A 1 90 ? 46.002 11.374 26.326 1.00 29.84 90 ASP A O 1
ATOM 709 N N . TYR A 1 91 ? 44.480 12.751 27.248 1.00 27.68 91 TYR A N 1
ATOM 710 C CA . TYR A 1 91 ? 43.674 11.641 27.754 1.00 25.80 91 TYR A CA 1
ATOM 711 C C . TYR A 1 91 ? 42.981 11.030 26.546 1.00 27.41 91 TYR A C 1
ATOM 712 O O . TYR A 1 91 ? 42.863 9.804 26.449 1.00 23.95 91 TYR A O 1
ATOM 721 N N . LEU A 1 92 ? 42.515 11.898 25.640 1.00 26.57 92 LEU A N 1
ATOM 722 C CA . LEU A 1 92 ? 41.841 11.455 24.417 1.00 27.60 92 LEU A CA 1
ATOM 723 C C . LEU A 1 92 ? 42.881 11.091 23.371 1.00 29.56 92 LEU A C 1
ATOM 724 O O . LEU A 1 92 ? 42.538 10.670 22.275 1.00 29.68 92 LEU A O 1
ATOM 729 N N . ASN A 1 93 ? 44.153 11.270 23.706 1.00 30.65 93 ASN A N 1
ATOM 730 C CA . ASN A 1 93 ? 45.236 10.955 22.778 1.00 35.32 93 ASN A CA 1
ATOM 731 C C . ASN A 1 93 ? 45.128 11.735 21.468 1.00 38.22 93 ASN A C 1
ATOM 732 O O . ASN A 1 93 ? 45.390 11.209 20.380 1.00 39.51 93 ASN A O 1
ATOM 737 N N . ILE A 1 94 ? 44.749 13.000 21.585 1.00 41.03 94 ILE A N 1
ATOM 738 C CA . ILE A 1 94 ? 44.609 13.877 20.437 1.00 43.41 94 ILE A CA 1
ATOM 739 C C . ILE A 1 94 ? 45.714 14.913 20.360 1.00 44.79 94 ILE A C 1
ATOM 740 O O . ILE A 1 94 ? 46.096 15.515 21.363 1.00 46.06 94 ILE A O 1
ATOM 745 N N . GLU A 1 95 ? 46.242 15.101 19.160 1.00 47.45 95 GLU A N 1
ATOM 746 C CA . GLU A 1 95 ? 47.249 16.122 18.922 1.00 49.54 95 GLU A CA 1
ATOM 747 C C . GLU A 1 95 ? 46.499 17.067 17.971 1.00 48.53 95 GLU A C 1
ATOM 748 O O . GLU A 1 95 ? 46.302 16.767 16.793 1.00 45.40 95 GLU A O 1
ATOM 754 N N . PRO A 1 96 ? 46.036 18.214 18.491 1.00 48.67 96 PRO A N 1
ATOM 755 C CA . PRO A 1 96 ? 45.290 19.211 17.719 1.00 50.10 96 PRO A CA 1
ATOM 756 C C . PRO A 1 96 ? 45.925 19.499 16.376 1.00 51.62 96 PRO A C 1
ATOM 757 O O . PRO A 1 96 ? 47.122 19.768 16.289 1.00 50.22 96 PRO A O 1
ATOM 761 N N . LYS A 1 97 ? 45.112 19.453 15.334 1.00 53.44 97 LYS A N 1
ATOM 762 C CA . LYS A 1 97 ? 45.598 19.717 13.994 1.00 56.30 97 LYS A CA 1
ATOM 763 C C . LYS A 1 97 ? 45.068 21.097 13.570 1.00 55.11 97 LYS A C 1
ATOM 764 O O . LYS A 1 97 ? 45.543 21.703 12.605 1.00 54.93 97 LYS A O 1
ATOM 770 N N . THR A 1 98 ? 44.095 21.602 14.320 1.00 53.44 98 THR A N 1
ATOM 771 C CA . THR A 1 98 ? 43.499 22.891 14.004 1.00 52.73 98 THR A CA 1
ATOM 772 C C . THR A 1 98 ? 43.283 23.728 15.245 1.00 51.35 98 THR A C 1
ATOM 773 O O . THR A 1 98 ? 43.121 23.203 16.349 1.00 51.34 98 THR A O 1
ATOM 777 N N . GLY A 1 99 ? 43.249 25.039 15.054 1.00 48.35 99 GLY A N 1
ATOM 778 C CA . GLY A 1 99 ? 43.067 25.920 16.183 1.00 44.53 99 GLY A CA 1
ATOM 779 C C . GLY A 1 99 ? 41.631 26.092 16.631 1.00 42.41 99 GLY A C 1
ATOM 780 O O . GLY A 1 99 ? 40.682 25.658 15.961 1.00 42.07 99 GLY A O 1
ATOM 781 N N . PHE A 1 100 ? 41.480 26.723 17.790 1.00 36.12 100 PHE A N 1
ATOM 782 C CA . PHE A 1 100 ? 40.177 26.996 18.319 1.00 31.61 100 PHE A CA 1
ATOM 783 C C . PHE A 1 100 ? 40.248 28.119 19.300 1.00 28.67 100 PHE A C 1
ATOM 784 O O . PHE A 1 100 ? 41.322 28.445 19.803 1.00 29.49 100 PHE A O 1
ATOM 792 N N . LYS A 1 101 ? 39.095 28.737 19.526 1.00 26.18 101 LYS A N 1
ATOM 793 C CA . LYS A 1 101 ? 38.964 29.835 20.462 1.00 24.38 101 LYS A CA 1
ATOM 794 C C . LYS A 1 101 ? 37.927 29.438 21.503 1.00 24.50 101 LYS A C 1
ATOM 795 O O . LYS A 1 101 ? 36.918 28.792 21.204 1.00 23.62 101 LYS A O 1
ATOM 801 N N . ILE A 1 102 ? 38.198 29.832 22.734 1.00 24.59 102 ILE A N 1
ATOM 802 C CA . ILE A 1 102 ? 37.351 29.524 23.856 1.00 24.07 102 ILE A CA 1
ATOM 803 C C . ILE A 1 102 ? 36.997 30.787 24.602 1.00 25.20 102 ILE A C 1
ATOM 804 O O . ILE A 1 102 ? 37.874 31.571 24.943 1.00 26.65 102 ILE A O 1
ATOM 809 N N . ASN A 1 103 ? 35.705 30.986 24.839 1.00 25.54 103 ASN A N 1
ATOM 810 C CA . ASN A 1 103 ? 35.239 32.135 25.588 1.00 24.31 103 ASN A CA 1
ATOM 811 C C . ASN A 1 103 ? 34.617 31.626 26.866 1.00 26.25 103 ASN A C 1
ATOM 812 O O . ASN A 1 103 ? 33.820 30.687 26.849 1.00 24.78 103 ASN A O 1
ATOM 817 N N . ILE A 1 104 ? 34.998 32.275 27.962 1.00 25.49 104 ILE A N 1
ATOM 818 C CA . ILE A 1 104 ? 34.586 31.908 29.294 1.00 25.88 104 ILE A CA 1
ATOM 819 C C . ILE A 1 104 ? 33.806 32.991 30.015 1.00 30.85 104 ILE A C 1
ATOM 820 O O . ILE A 1 104 ? 34.216 34.152 30.079 1.00 34.44 104 ILE A O 1
ATOM 825 N N . SER A 1 105 ? 32.682 32.600 30.578 1.00 29.81 105 SER A N 1
ATOM 826 C CA . SER A 1 105 ? 31.875 33.521 31.331 1.00 31.50 105 SER A CA 1
ATOM 827 C C . SER A 1 105 ? 31.476 32.764 32.570 1.00 29.87 105 SER A C 1
ATOM 828 O O . SER A 1 105 ? 31.167 31.581 32.519 1.00 29.09 105 SER A O 1
ATOM 831 N N . SER A 1 106 ? 31.499 33.437 33.697 1.00 29.56 106 SER A N 1
ATOM 832 C CA . SER A 1 106 ? 31.120 32.776 34.926 1.00 31.00 106 SER A CA 1
ATOM 833 C C . SER A 1 106 ? 30.305 33.729 35.753 1.00 31.80 106 SER A C 1
ATOM 834 O O . SER A 1 106 ? 30.634 34.920 35.842 1.00 25.56 106 SER A O 1
ATOM 837 N N . LYS A 1 107 ? 29.239 33.201 36.348 1.00 34.85 107 LYS A N 1
ATOM 838 C CA . LYS A 1 107 ? 28.374 33.996 37.210 1.00 37.54 107 LYS A CA 1
ATOM 839 C C . LYS A 1 107 ? 28.700 33.633 38.666 1.00 36.80 107 LYS A C 1
ATOM 840 O O . LYS A 1 107 ? 28.189 34.228 39.623 1.00 36.21 107 LYS A O 1
ATOM 846 N N . ILE A 1 108 ? 29.611 32.675 38.792 1.00 34.43 108 ILE A N 1
ATOM 847 C CA . ILE A 1 108 ? 30.061 32.140 40.067 1.00 33.12 108 ILE A CA 1
ATOM 848 C C . ILE A 1 108 ? 31.086 33.012 40.787 1.00 33.15 108 ILE A C 1
ATOM 849 O O . ILE A 1 108 ? 32.128 33.347 40.230 1.00 32.30 108 ILE A O 1
ATOM 854 N N . PRO A 1 109 ? 30.809 33.371 42.048 1.00 34.91 109 PRO A N 1
ATOM 855 C CA . PRO A 1 109 ? 31.720 34.201 42.850 1.00 34.29 109 PRO A CA 1
ATOM 856 C C . PRO A 1 109 ? 33.013 33.423 43.096 1.00 36.19 109 PRO A C 1
ATOM 857 O O . PRO A 1 109 ? 32.979 32.200 43.253 1.00 36.36 109 PRO A O 1
ATOM 861 N N . ILE A 1 110 ? 34.142 34.126 43.140 1.00 37.36 110 ILE A N 1
ATOM 862 C CA . ILE A 1 110 ? 35.429 33.476 43.352 1.00 37.48 110 ILE A CA 1
ATOM 863 C C . ILE A 1 110 ? 35.862 33.376 44.801 1.00 39.00 110 ILE A C 1
ATOM 864 O O . ILE A 1 110 ? 35.590 34.235 45.626 1.00 37.84 110 ILE A O 1
ATOM 869 N N . SER A 1 111 ? 36.561 32.286 45.070 1.00 42.11 111 SER A N 1
ATOM 870 C CA . SER A 1 111 ? 37.112 31.945 46.362 1.00 42.84 111 SER A CA 1
ATOM 871 C C . SER A 1 111 ? 36.226 31.990 47.596 1.00 43.67 111 SER A C 1
ATOM 872 O O . SER A 1 111 ? 36.723 32.248 48.685 1.00 44.92 111 SER A O 1
ATOM 875 N N . CYS A 1 112 ? 34.925 31.764 47.465 1.00 44.80 112 CYS A N 1
ATOM 876 C CA . CYS A 1 112 ? 34.123 31.717 48.677 1.00 44.77 112 CYS A CA 1
ATOM 877 C C . CYS A 1 112 ? 33.460 30.346 48.820 1.00 44.17 112 CYS A C 1
ATOM 878 O O . CYS A 1 112 ? 32.303 30.211 49.197 1.00 46.49 112 CYS A O 1
ATOM 881 N N . GLY A 1 113 ? 34.241 29.318 48.509 1.00 42.99 113 GLY A N 1
ATOM 882 C CA . GLY A 1 113 ? 33.787 27.945 48.637 1.00 39.11 113 GLY A CA 1
ATOM 883 C C . GLY A 1 113 ? 32.808 27.384 47.630 1.00 36.97 113 GLY A C 1
ATOM 884 O O . GLY A 1 113 ? 32.283 26.291 47.837 1.00 37.13 113 GLY A O 1
ATOM 885 N N . LEU A 1 114 ? 32.576 28.095 46.531 1.00 34.85 114 LEU A N 1
ATOM 886 C CA . LEU A 1 114 ? 31.624 27.634 45.519 1.00 28.86 114 LEU A CA 1
ATOM 887 C C . LEU A 1 114 ? 32.171 26.758 44.402 1.00 25.61 114 LEU A C 1
ATOM 888 O O . LEU A 1 114 ? 31.410 26.222 43.606 1.00 26.20 114 LEU A O 1
ATOM 893 N N . GLY A 1 115 ? 33.479 26.597 44.332 1.00 24.60 115 GLY A N 1
ATOM 894 C CA . GLY A 1 115 ? 34.029 25.763 43.277 1.00 28.53 115 GLY A CA 1
ATOM 895 C C . GLY A 1 115 ? 34.070 26.467 41.925 1.00 30.86 115 GLY A C 1
ATOM 896 O O . GLY A 1 115 ? 33.763 25.870 40.885 1.00 30.06 115 GLY A O 1
ATOM 897 N N . SER A 1 116 ? 34.443 27.741 41.943 1.00 28.19 116 SER A N 1
ATOM 898 C CA . SER A 1 116 ? 34.533 28.521 40.725 1.00 31.52 116 SER A CA 1
ATOM 899 C C . SER A 1 116 ? 35.476 27.911 39.686 1.00 29.36 116 SER A C 1
ATOM 900 O O . SER A 1 116 ? 35.202 27.965 38.480 1.00 28.71 116 SER A O 1
ATOM 903 N N . SER A 1 117 ? 36.574 27.323 40.147 1.00 26.93 117 SER A N 1
ATOM 904 C CA . SER A 1 117 ? 37.564 26.737 39.238 1.00 24.63 117 SER A CA 1
ATOM 905 C C . SER A 1 117 ? 37.190 25.358 38.721 1.00 23.97 117 SER A C 1
ATOM 906 O O . SER A 1 117 ? 37.407 25.044 37.551 1.00 22.91 117 SER A O 1
ATOM 909 N N . ALA A 1 118 ? 36.644 24.522 39.595 1.00 21.28 118 ALA A N 1
ATOM 910 C CA . ALA A 1 118 ? 36.253 23.179 39.176 1.00 19.51 118 ALA A CA 1
ATOM 911 C C . ALA A 1 118 ? 35.247 23.308 38.042 1.00 19.33 118 ALA A C 1
ATOM 912 O O . ALA A 1 118 ? 35.287 22.529 37.093 1.00 19.95 118 ALA A O 1
ATOM 914 N N . SER A 1 119 ? 34.361 24.301 38.147 1.00 14.38 119 SER A N 1
ATOM 915 C CA . SER A 1 119 ? 33.332 24.545 37.134 1.00 18.63 119 SER A CA 1
ATOM 916 C C . SER A 1 119 ? 33.958 24.935 35.781 1.00 20.55 119 SER A C 1
ATOM 917 O O . SER A 1 119 ? 33.576 24.414 34.729 1.00 23.66 119 SER A O 1
ATOM 920 N N . ILE A 1 120 ? 34.912 25.853 35.797 1.00 20.17 120 ILE A N 1
ATOM 921 C CA . ILE A 1 120 ? 35.583 26.242 34.556 1.00 20.26 120 ILE A CA 1
ATOM 922 C C . ILE A 1 120 ? 36.242 24.997 33.972 1.00 17.91 120 ILE A C 1
ATOM 923 O O . ILE A 1 120 ? 36.281 24.804 32.764 1.00 17.41 120 ILE A O 1
ATOM 928 N N . THR A 1 121 ? 36.774 24.174 34.869 1.00 19.24 121 THR A N 1
ATOM 929 C CA . THR A 1 121 ? 37.473 22.937 34.541 1.00 16.21 121 THR A CA 1
ATOM 930 C C . THR A 1 121 ? 36.579 21.898 33.864 1.00 16.05 121 THR A C 1
ATOM 931 O O . THR A 1 121 ? 36.94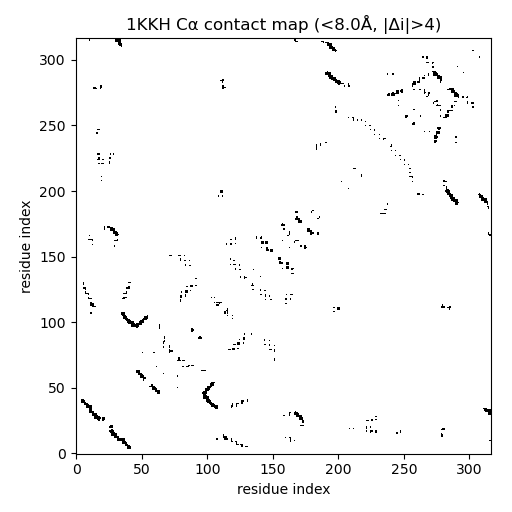9 21.336 32.841 1.00 14.87 121 THR A O 1
ATOM 935 N N . ILE A 1 122 ? 35.417 21.644 34.458 1.00 16.20 122 ILE A N 1
ATOM 936 C CA . ILE A 1 122 ? 34.451 20.679 33.939 1.00 17.49 122 ILE A CA 1
ATOM 937 C C . ILE A 1 122 ? 33.907 21.145 32.586 1.00 19.16 122 ILE A C 1
ATOM 938 O O . ILE A 1 122 ? 33.855 20.380 31.624 1.00 20.69 122 ILE A O 1
ATOM 943 N N . GLY A 1 123 ? 33.500 22.405 32.518 1.00 20.88 123 GLY A N 1
ATOM 944 C CA . GLY A 1 123 ? 33.003 22.934 31.269 1.00 19.78 123 GLY A CA 1
ATOM 945 C C . GLY A 1 123 ? 34.082 22.864 30.209 1.00 21.82 123 GLY A C 1
ATOM 946 O O . GLY A 1 123 ? 33.785 22.608 29.044 1.00 24.45 123 GLY A O 1
ATOM 947 N N . THR A 1 124 ? 35.342 23.069 30.591 1.00 21.26 124 THR A N 1
ATOM 948 C CA . THR A 1 124 ? 36.424 23.026 29.604 1.00 19.67 124 THR A CA 1
ATOM 949 C C . THR A 1 124 ? 36.687 21.633 29.073 1.00 21.31 124 THR A C 1
ATOM 950 O O . THR A 1 124 ? 36.916 21.462 27.864 1.00 21.29 124 THR A O 1
ATOM 954 N N . ILE A 1 125 ? 36.701 20.653 29.983 1.00 19.82 125 ILE A N 1
ATOM 955 C CA . ILE A 1 125 ? 36.928 19.256 29.620 1.00 17.76 125 ILE A CA 1
ATOM 956 C C . ILE A 1 125 ? 35.833 18.825 28.655 1.00 21.33 125 ILE A C 1
ATOM 957 O O . ILE A 1 125 ? 36.101 18.137 27.683 1.00 23.22 125 ILE A O 1
ATOM 962 N N . LYS A 1 126 ? 34.594 19.208 28.952 1.00 22.90 126 LYS A N 1
ATOM 963 C CA . LYS A 1 126 ? 33.481 18.857 28.100 1.00 26.47 126 LYS A CA 1
ATOM 964 C C . LYS A 1 126 ? 33.561 19.563 26.745 1.00 26.93 126 LYS A C 1
ATOM 965 O O . LYS A 1 126 ? 33.352 18.946 25.708 1.00 27.62 126 LYS A O 1
ATOM 971 N N . ALA A 1 127 ? 33.868 20.856 26.760 1.00 28.19 127 ALA A N 1
ATOM 972 C CA . ALA A 1 127 ? 33.971 21.637 25.526 1.00 30.04 127 ALA A CA 1
ATOM 973 C C . ALA A 1 127 ? 35.000 21.052 24.561 1.00 28.48 127 ALA A C 1
ATOM 974 O O . ALA A 1 127 ? 34.760 20.911 23.357 1.00 23.72 127 ALA A O 1
ATOM 976 N N . VAL A 1 128 ? 36.153 20.716 25.122 1.00 26.70 128 VAL A N 1
ATOM 977 C CA . VAL A 1 128 ? 37.243 20.178 24.359 1.00 25.63 128 VAL A CA 1
ATOM 978 C C . VAL A 1 128 ? 36.956 18.788 23.852 1.00 25.33 128 VAL A C 1
ATOM 979 O O . VAL A 1 128 ? 37.396 18.434 22.778 1.00 28.85 128 VAL A O 1
ATOM 983 N N . SER A 1 129 ? 36.230 17.986 24.612 1.00 24.96 129 SER A N 1
ATOM 984 C CA . SER A 1 129 ? 35.933 16.653 24.137 1.00 26.49 129 SER A CA 1
ATOM 985 C C . SER A 1 129 ? 34.841 16.760 23.082 1.00 28.34 129 SER A C 1
ATOM 986 O O . SER A 1 129 ? 34.961 16.180 22.004 1.00 29.92 129 SER A O 1
ATOM 989 N N . GLY A 1 130 ? 33.793 17.520 23.379 1.00 28.49 130 GLY A N 1
ATOM 990 C CA . GLY A 1 130 ? 32.731 17.690 22.409 1.00 31.24 130 GLY A CA 1
ATOM 991 C C . GLY A 1 130 ? 33.277 18.244 21.097 1.00 35.41 130 GLY A C 1
ATOM 992 O O . GLY A 1 130 ? 32.920 17.751 20.030 1.00 35.04 130 GLY A O 1
ATOM 993 N N . PHE A 1 131 ? 34.154 19.251 21.166 1.00 36.53 131 PHE A N 1
ATOM 994 C CA . PHE A 1 131 ? 34.729 19.871 19.957 1.00 37.88 131 PHE A CA 1
ATOM 995 C C . PHE A 1 131 ? 35.369 18.855 19.030 1.00 39.37 131 PHE A C 1
ATOM 996 O O . PHE A 1 131 ? 35.518 19.106 17.834 1.00 40.28 131 PHE A O 1
ATOM 1004 N N . TYR A 1 132 ? 35.754 17.708 19.587 1.00 41.94 132 TYR A N 1
ATOM 1005 C CA . TYR A 1 132 ? 36.361 16.636 18.794 1.00 41.14 132 TYR A CA 1
ATOM 1006 C C . TYR A 1 132 ? 35.384 15.475 18.710 1.00 42.45 132 TYR A C 1
ATOM 1007 O O . TYR A 1 132 ? 35.761 14.342 18.447 1.00 44.94 132 TYR A O 1
ATOM 1016 N N . ASN A 1 133 ? 34.113 15.772 18.936 1.00 45.69 133 ASN A N 1
ATOM 1017 C CA . ASN A 1 133 ? 33.071 14.757 18.900 1.00 49.32 133 ASN A CA 1
ATOM 1018 C C . ASN A 1 133 ? 33.569 13.464 19.528 1.00 48.25 133 ASN A C 1
ATOM 1019 O O . ASN A 1 133 ? 33.577 12.415 18.901 1.00 48.89 133 ASN A O 1
ATOM 1024 N N . LYS A 1 134 ? 34.015 13.568 20.771 1.00 48.13 134 LYS A N 1
ATOM 1025 C CA . LYS A 1 134 ? 34.493 12.418 21.508 1.00 49.84 134 LYS A CA 1
ATOM 1026 C C . LYS A 1 134 ? 34.025 12.578 22.932 1.00 49.72 134 LYS A C 1
ATOM 1027 O O . LYS A 1 134 ? 34.841 12.702 23.833 1.00 54.01 134 LYS A O 1
ATOM 1033 N N . GLU A 1 135 ? 32.718 12.581 23.143 1.00 48.45 135 GLU A N 1
ATOM 1034 C CA . GLU A 1 135 ? 32.210 12.750 24.493 1.00 52.77 135 GLU A CA 1
ATOM 1035 C C . GLU A 1 135 ? 32.594 11.629 25.457 1.00 49.51 135 GLU A C 1
ATOM 1036 O O . GLU A 1 135 ? 32.567 10.449 25.114 1.00 50.20 135 GLU A O 1
ATOM 1042 N N . LEU A 1 136 ? 32.964 12.047 26.666 1.00 45.53 136 LEU A N 1
ATOM 1043 C CA . LEU A 1 136 ? 33.398 11.180 27.752 1.00 41.64 136 LEU A CA 1
ATOM 1044 C C . LEU A 1 136 ? 32.263 10.956 28.730 1.00 40.57 136 LEU A C 1
ATOM 1045 O O . LEU A 1 136 ? 31.308 11.728 28.790 1.00 41.47 136 LEU A O 1
ATOM 1050 N N . LYS A 1 137 ? 32.395 9.909 29.529 1.00 38.60 137 LYS A N 1
ATOM 1051 C CA . LYS A 1 137 ? 31.389 9.566 30.515 1.00 35.19 137 LYS A CA 1
ATOM 1052 C C . LYS A 1 137 ? 31.648 10.401 31.762 1.00 30.05 137 LYS A C 1
ATOM 1053 O O . LYS A 1 137 ? 32.746 10.898 31.965 1.00 30.57 137 LYS A O 1
ATOM 1059 N N . ASP A 1 138 ? 30.634 10.561 32.592 1.00 26.63 138 ASP A N 1
ATOM 1060 C CA . ASP A 1 138 ? 30.784 11.327 33.813 1.00 28.33 138 ASP A CA 1
ATOM 1061 C C . ASP A 1 138 ? 31.932 10.791 34.652 1.00 29.54 138 ASP A C 1
ATOM 1062 O O . ASP A 1 138 ? 32.506 11.488 35.472 1.00 29.44 138 ASP A O 1
ATOM 1067 N N . ASP A 1 139 ? 32.228 9.528 34.403 1.00 31.68 139 ASP A N 1
ATOM 1068 C CA . ASP A 1 139 ? 33.275 8.736 35.022 1.00 33.79 139 ASP A CA 1
ATOM 1069 C C . ASP A 1 139 ? 34.630 9.403 34.797 1.00 30.99 139 ASP A C 1
ATOM 1070 O O . ASP A 1 139 ? 35.316 9.796 35.747 1.00 26.47 139 ASP A O 1
ATOM 1075 N N . GLU A 1 140 ? 35.025 9.506 33.528 1.00 29.33 140 GLU A N 1
ATOM 1076 C CA . GLU A 1 140 ? 36.315 10.090 33.220 1.00 28.94 140 GLU A CA 1
ATOM 1077 C C . GLU A 1 140 ? 36.358 11.602 33.394 1.00 27.97 140 GLU A C 1
ATOM 1078 O O . GLU A 1 140 ? 37.400 12.171 33.768 1.00 24.08 140 GLU A O 1
ATOM 1084 N N . ILE A 1 141 ? 35.221 12.250 33.168 1.00 25.57 141 ILE A N 1
ATOM 1085 C CA . ILE A 1 141 ? 35.181 13.677 33.327 1.00 25.53 141 ILE A CA 1
ATOM 1086 C C . ILE A 1 141 ? 35.507 14.023 34.773 1.00 23.91 141 ILE A C 1
ATOM 1087 O O . ILE A 1 141 ? 36.445 14.759 35.027 1.00 24.95 141 ILE A O 1
ATOM 1092 N N . ALA A 1 142 ? 34.752 13.481 35.716 1.00 25.31 142 ALA A N 1
ATOM 1093 C CA . ALA A 1 142 ? 35.004 13.764 37.132 1.00 27.18 142 ALA A CA 1
ATOM 1094 C C . ALA A 1 142 ? 36.468 13.512 37.465 1.00 27.36 142 ALA A C 1
ATOM 1095 O O . ALA A 1 142 ? 37.062 14.273 38.216 1.00 26.44 142 ALA A O 1
ATOM 1097 N N . LYS A 1 143 ? 37.045 12.461 36.880 1.00 26.28 143 LYS A N 1
ATOM 1098 C CA . LYS A 1 143 ? 38.444 12.107 37.123 1.00 27.00 143 LYS A CA 1
ATOM 1099 C C . LYS A 1 143 ? 39.410 13.103 36.505 1.00 27.74 143 LYS A C 1
ATOM 1100 O O . LYS A 1 143 ? 40.447 13.425 37.096 1.00 27.96 143 LYS A O 1
ATOM 1106 N N . LEU A 1 144 ? 39.102 13.581 35.305 1.00 23.47 144 LEU A N 1
ATOM 1107 C CA . LEU A 1 144 ? 39.982 14.556 34.710 1.00 21.12 144 LEU A CA 1
ATOM 1108 C C . LEU A 1 144 ? 39.892 15.861 35.531 1.00 19.60 144 LEU A C 1
ATOM 1109 O O . LEU A 1 144 ? 40.886 16.567 35.701 1.00 14.98 144 LEU A O 1
ATOM 1114 N N . GLY A 1 145 ? 38.707 16.177 36.045 1.00 18.40 145 GLY A N 1
ATOM 1115 C CA . GLY A 1 145 ? 38.573 17.404 36.811 1.00 20.80 145 GLY A CA 1
ATOM 1116 C C . GLY A 1 145 ? 39.525 17.316 37.985 1.00 20.70 145 GLY A C 1
ATOM 1117 O O . GLY A 1 145 ? 40.377 18.171 38.179 1.00 19.90 145 GLY A O 1
ATOM 1118 N N . TYR A 1 146 ? 39.356 16.244 38.753 1.00 22.45 146 TYR A N 1
ATOM 1119 C CA . TYR A 1 146 ? 40.169 15.924 39.916 1.00 21.50 146 TYR A CA 1
ATOM 1120 C C . TYR A 1 146 ? 41.649 16.056 39.597 1.00 20.70 146 TYR A C 1
ATOM 1121 O O . TYR A 1 146 ? 42.364 16.807 40.251 1.00 20.58 146 TYR A O 1
ATOM 1130 N N . MET A 1 147 ? 42.097 15.327 38.582 1.00 21.41 147 MET A N 1
ATOM 1131 C CA . MET A 1 147 ? 43.491 15.367 38.197 1.00 22.63 147 MET A CA 1
ATOM 1132 C C . MET A 1 147 ? 43.954 16.771 37.809 1.00 22.43 147 MET A C 1
ATOM 1133 O O . MET A 1 147 ? 45.139 17.070 37.906 1.00 27.30 147 MET A O 1
ATOM 1138 N N . VAL A 1 148 ? 43.047 17.638 37.372 1.00 19.84 148 VAL A N 1
ATOM 1139 C CA . VAL A 1 148 ? 43.463 18.994 37.018 1.00 19.16 148 VAL A CA 1
ATOM 1140 C C . VAL A 1 148 ? 43.766 19.767 38.308 1.00 18.93 148 VAL A C 1
ATOM 1141 O O . VAL A 1 148 ? 44.755 20.479 38.400 1.00 16.63 148 VAL A O 1
ATOM 1145 N N . GLU A 1 149 ? 42.891 19.613 39.291 1.00 19.37 149 GLU A N 1
ATOM 1146 C CA . GLU A 1 149 ? 43.012 20.266 40.581 1.00 22.30 149 GLU A CA 1
ATOM 1147 C C . GLU A 1 149 ? 44.287 19.767 41.296 1.00 23.89 149 GLU A C 1
ATOM 1148 O O . GLU A 1 149 ? 45.016 20.547 41.936 1.00 22.59 149 GLU A O 1
ATOM 1154 N N . LYS A 1 150 ? 44.573 18.477 41.136 1.00 23.62 150 LYS A N 1
ATOM 1155 C CA . LYS A 1 150 ? 45.754 17.854 41.742 1.00 28.04 150 LYS A CA 1
ATOM 1156 C C . LYS A 1 150 ? 47.046 18.275 41.049 1.00 30.05 150 LYS A C 1
ATOM 1157 O O . LYS A 1 150 ? 48.121 18.263 41.656 1.00 32.46 150 LYS A O 1
ATOM 1163 N N . GLU A 1 151 ? 46.959 18.617 39.772 1.00 26.89 151 GLU A N 1
ATOM 1164 C CA . GLU A 1 151 ? 48.152 19.031 39.071 1.00 27.50 151 GLU A CA 1
ATOM 1165 C C . GLU A 1 151 ? 48.466 20.484 39.432 1.00 27.12 151 GLU A C 1
ATOM 1166 O O . GLU A 1 151 ? 49.630 20.854 39.614 1.00 28.34 151 GLU A O 1
ATOM 1172 N N . ILE A 1 152 ? 47.427 21.303 39.542 1.00 23.98 152 ILE A N 1
ATOM 1173 C CA . ILE A 1 152 ? 47.619 22.715 39.851 1.00 24.67 152 ILE A CA 1
ATOM 1174 C C . ILE A 1 152 ? 47.933 22.944 41.321 1.00 29.37 152 ILE A C 1
ATOM 1175 O O . ILE A 1 152 ? 48.779 23.779 41.661 1.00 28.42 152 ILE A O 1
ATOM 1180 N N . GLN A 1 153 ? 47.237 22.222 42.194 1.00 31.32 153 GLN A N 1
ATOM 1181 C CA . GLN A 1 153 ? 47.493 22.334 43.621 1.00 35.49 153 GLN A CA 1
ATOM 1182 C C . GLN A 1 153 ? 48.302 21.084 43.921 1.00 35.55 153 GLN A C 1
ATOM 1183 O O . GLN A 1 153 ? 48.407 20.203 43.085 1.00 36.94 153 GLN A O 1
ATOM 1189 N N . GLY A 1 154 ? 48.895 20.979 45.089 1.00 37.66 154 GLY A N 1
ATOM 1190 C CA . GLY A 1 154 ? 49.652 19.759 45.339 1.00 37.91 154 GLY A CA 1
ATOM 1191 C C . GLY A 1 154 ? 48.764 18.524 45.450 1.00 34.56 154 GLY A C 1
ATOM 1192 O O . GLY A 1 154 ? 49.075 17.460 44.925 1.00 30.68 154 GLY A O 1
ATOM 1193 N N . LYS A 1 155 ? 47.657 18.667 46.162 1.00 35.09 155 LYS A N 1
ATOM 1194 C CA . LYS A 1 155 ? 46.736 17.566 46.346 1.00 37.09 155 LYS A CA 1
ATOM 1195 C C . LYS A 1 155 ? 45.384 18.029 45.870 1.00 35.57 155 LYS A C 1
ATOM 1196 O O . LYS A 1 155 ? 45.271 19.074 45.234 1.00 36.43 155 LYS A O 1
ATOM 1202 N N . ALA A 1 156 ? 44.352 17.259 46.179 1.00 34.72 156 ALA A N 1
ATOM 1203 C CA . ALA A 1 156 ? 43.024 17.623 45.750 1.00 30.20 156 ALA A CA 1
ATOM 1204 C C . ALA A 1 156 ? 42.005 16.732 46.376 1.00 29.56 156 ALA A C 1
ATOM 1205 O O . ALA A 1 156 ? 42.327 15.669 46.884 1.00 33.14 156 ALA A O 1
ATOM 1207 N N . SER A 1 157 ? 40.761 17.172 46.323 1.00 29.93 157 SER A N 1
ATOM 1208 C CA . SER A 1 157 ? 39.649 16.411 46.849 1.00 29.66 157 SER A CA 1
ATOM 1209 C C . SER A 1 157 ? 38.609 16.402 45.728 1.00 28.97 157 SER A C 1
ATOM 1210 O O . SER A 1 157 ? 38.473 17.388 44.990 1.00 24.85 157 SER A O 1
ATOM 1213 N N . ILE A 1 158 ? 37.893 15.279 45.618 1.00 30.08 158 ILE A N 1
ATOM 1214 C CA . ILE A 1 158 ? 36.879 15.032 44.592 1.00 26.60 158 ILE A CA 1
ATOM 1215 C C . ILE A 1 158 ? 35.622 15.848 44.714 1.00 27.79 158 ILE A C 1
ATOM 1216 O O . ILE A 1 158 ? 34.842 15.912 43.765 1.00 29.83 158 ILE A O 1
ATOM 1221 N N . THR A 1 159 ? 35.424 16.478 45.866 1.00 25.94 159 THR A N 1
ATOM 1222 C CA . THR A 1 159 ? 34.200 17.221 46.125 1.00 24.50 159 THR A CA 1
ATOM 1223 C C . THR A 1 159 ? 33.655 18.144 45.053 1.00 24.67 159 THR A C 1
ATOM 1224 O O . THR A 1 159 ? 32.556 17.918 44.545 1.00 26.09 159 THR A O 1
ATOM 1228 N N . ASP A 1 160 ? 34.412 19.181 44.719 1.00 26.73 160 ASP A N 1
ATOM 1229 C CA . ASP A 1 160 ? 34.003 20.169 43.708 1.00 27.23 160 ASP A CA 1
ATOM 1230 C C . ASP A 1 160 ? 33.719 19.550 42.354 1.00 26.32 160 ASP A C 1
ATOM 1231 O O . ASP A 1 160 ? 32.613 19.653 41.827 1.00 25.98 160 ASP A O 1
ATOM 1236 N N . THR A 1 161 ? 34.758 18.930 41.805 1.00 24.92 161 THR A N 1
ATOM 1237 C CA . THR A 1 161 ? 34.725 18.293 40.505 1.00 23.33 161 THR A CA 1
ATOM 1238 C C . THR A 1 161 ? 33.714 17.176 40.393 1.00 20.86 161 THR A C 1
ATOM 1239 O O . THR A 1 161 ? 33.129 16.993 39.351 1.00 24.68 161 THR A O 1
ATOM 1243 N N . SER A 1 162 ? 33.509 16.412 41.446 1.00 20.68 162 SER A N 1
ATOM 1244 C CA . SER A 1 162 ? 32.527 15.322 41.370 1.00 20.16 162 SER A CA 1
ATOM 1245 C C . SER A 1 162 ? 31.099 15.841 41.563 1.00 18.70 162 SER A C 1
ATOM 1246 O O . SER A 1 162 ? 30.175 15.375 40.901 1.00 18.06 162 SER A O 1
ATOM 1249 N N . THR A 1 163 ? 30.904 16.798 42.468 1.00 17.24 163 THR A N 1
ATOM 1250 C CA . THR A 1 163 ? 29.560 17.292 42.686 1.00 20.62 163 THR A CA 1
ATOM 1251 C C . THR A 1 163 ? 29.116 18.055 41.454 1.00 20.63 163 THR A C 1
ATOM 1252 O O . THR A 1 163 ? 27.996 17.911 40.977 1.00 16.69 163 THR A O 1
ATOM 1256 N N . ILE A 1 164 ? 30.027 18.849 40.918 1.00 21.60 164 ILE A N 1
ATOM 1257 C CA . ILE A 1 164 ? 29.729 19.625 39.729 1.00 24.70 164 ILE A CA 1
ATO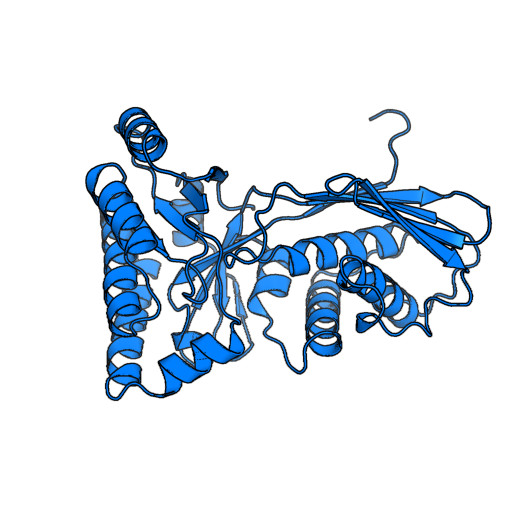M 1258 C C . ILE A 1 164 ? 29.492 18.712 38.532 1.00 25.07 164 ILE A C 1
ATOM 1259 O O . ILE A 1 164 ? 28.649 19.005 37.692 1.00 26.38 164 ILE A O 1
ATOM 1264 N N . THR A 1 165 ? 30.227 17.603 38.473 1.00 25.46 165 THR A N 1
ATOM 1265 C CA . THR A 1 165 ? 30.115 16.642 37.377 1.00 22.82 165 THR A CA 1
ATOM 1266 C C . THR A 1 165 ? 28.840 15.812 37.415 1.00 24.02 165 THR A C 1
ATOM 1267 O O . THR A 1 165 ? 28.097 15.753 36.430 1.00 24.19 165 THR A O 1
ATOM 1271 N N . TYR A 1 166 ? 28.611 15.152 38.543 1.00 23.14 166 TYR A N 1
ATOM 1272 C CA . TYR A 1 166 ? 27.439 14.309 38.708 1.00 24.42 166 TYR A CA 1
ATOM 1273 C C . TYR A 1 166 ? 26.204 15.096 39.140 1.00 26.26 166 TYR A C 1
ATOM 1274 O O . TYR A 1 166 ? 25.102 14.569 39.109 1.00 29.87 166 TYR A O 1
ATOM 1283 N N . LYS A 1 167 ? 26.397 16.340 39.570 1.00 27.91 167 LYS A N 1
ATOM 1284 C CA . LYS A 1 167 ? 25.307 17.207 40.018 1.00 28.93 167 LYS A CA 1
ATOM 1285 C C . LYS A 1 167 ? 24.399 16.658 41.137 1.00 28.75 167 LYS A C 1
ATOM 1286 O O . LYS A 1 167 ? 24.650 15.590 41.700 1.00 29.84 167 LYS A O 1
ATOM 1292 N N . GLY A 1 168 ? 23.349 17.400 41.467 1.00 27.63 168 GLY A N 1
ATOM 1293 C CA . GLY A 1 168 ? 22.439 16.973 42.516 1.00 26.06 168 GLY A CA 1
ATOM 1294 C C . GLY A 1 168 ? 23.040 17.076 43.910 1.00 28.12 168 GLY A C 1
ATOM 1295 O O . GLY A 1 168 ? 23.733 18.047 44.242 1.00 29.30 168 GLY A O 1
ATOM 1296 N N . ILE A 1 169 ? 22.759 16.084 44.750 1.00 27.78 169 ILE A N 1
ATOM 1297 C CA . ILE A 1 169 ? 23.303 16.072 46.102 1.00 26.62 169 ILE A CA 1
ATOM 1298 C C . ILE A 1 169 ? 24.219 14.850 46.287 1.00 26.82 169 ILE A C 1
ATOM 1299 O O . ILE A 1 169 ? 23.883 13.729 45.859 1.00 22.13 169 ILE A O 1
ATOM 1304 N N . LEU A 1 170 ? 25.383 15.073 46.908 1.00 25.05 170 LEU A N 1
ATOM 1305 C CA . LEU A 1 170 ? 26.340 13.995 47.145 1.00 25.78 170 LEU A CA 1
ATOM 1306 C C . LEU A 1 170 ? 26.791 13.927 48.587 1.00 25.79 170 LEU A C 1
ATOM 1307 O O . LEU A 1 170 ? 26.897 14.939 49.269 1.00 26.44 170 LEU A O 1
ATOM 1312 N N . GLU A 1 171 ? 27.072 12.707 49.029 1.00 27.20 171 GLU A N 1
ATOM 1313 C CA . GLU A 1 171 ? 27.577 12.446 50.361 1.00 25.46 171 GLU A CA 1
ATOM 1314 C C . GLU A 1 171 ? 29.040 12.110 50.116 1.00 27.03 171 GLU A C 1
ATOM 1315 O O . GLU A 1 171 ? 29.360 11.149 49.407 1.00 25.48 171 GLU A O 1
ATOM 1321 N N . ILE A 1 172 ? 29.933 12.939 50.643 1.00 27.00 172 ILE A N 1
ATOM 1322 C CA . ILE A 1 172 ? 31.353 12.691 50.469 1.00 27.45 172 ILE A CA 1
ATOM 1323 C C . ILE A 1 172 ? 31.960 12.195 51.782 1.00 28.55 172 ILE A C 1
ATOM 1324 O O . ILE A 1 172 ? 31.643 12.734 52.853 1.00 29.71 172 ILE A O 1
ATOM 1329 N N . LYS A 1 173 ? 32.820 11.171 51.715 1.00 32.56 173 LYS A N 1
ATOM 1330 C CA . LYS A 1 173 ? 33.461 10.661 52.933 1.00 30.59 173 LYS A CA 1
ATOM 1331 C C . LYS A 1 173 ? 34.979 10.573 52.876 1.00 31.91 173 LYS A C 1
ATOM 1332 O O . LYS A 1 173 ? 35.667 11.428 53.417 1.00 33.00 173 LYS A O 1
ATOM 1338 N N . ASN A 1 174 ? 35.531 9.557 52.239 1.00 32.78 174 ASN A N 1
ATOM 1339 C CA . ASN A 1 174 ? 36.993 9.475 52.217 1.00 35.53 174 ASN A CA 1
ATOM 1340 C C . ASN A 1 174 ? 37.408 9.507 50.779 1.00 36.42 174 ASN A C 1
ATOM 1341 O O . ASN A 1 174 ? 37.828 8.488 50.225 1.00 37.92 174 ASN A O 1
ATOM 1346 N N . ASN A 1 175 ? 37.283 10.680 50.176 1.00 35.38 175 ASN A N 1
ATOM 1347 C CA . ASN A 1 175 ? 37.607 10.853 48.772 1.00 37.10 175 ASN A CA 1
ATOM 1348 C C . ASN A 1 175 ? 36.822 9.859 47.926 1.00 37.46 175 ASN A C 1
ATOM 1349 O O . ASN A 1 175 ? 37.286 9.369 46.900 1.00 36.93 175 ASN A O 1
ATOM 1354 N N . LYS A 1 176 ? 35.627 9.547 48.407 1.00 39.10 176 LYS A N 1
ATOM 1355 C CA . LYS A 1 176 ? 34.714 8.659 47.713 1.00 39.70 176 LYS A CA 1
ATOM 1356 C C . LYS A 1 176 ? 33.322 9.289 47.918 1.00 36.90 176 LYS A C 1
ATOM 1357 O O . LYS A 1 176 ? 33.064 9.958 48.931 1.00 32.91 176 LYS A O 1
ATOM 1363 N N . PHE A 1 177 ? 32.434 9.102 46.950 1.00 34.99 177 PHE A N 1
ATOM 1364 C CA . PHE A 1 177 ? 31.113 9.696 47.057 1.00 35.00 177 PHE A CA 1
ATOM 1365 C C . PHE A 1 177 ? 29.944 8.763 46.848 1.00 34.31 177 PHE A C 1
ATOM 1366 O O . PHE A 1 177 ? 30.021 7.770 46.130 1.00 34.77 177 PHE A O 1
ATOM 1374 N N . ARG A 1 178 ? 28.849 9.119 47.498 1.00 34.84 178 ARG A N 1
ATOM 1375 C CA . ARG A 1 178 ? 27.608 8.374 47.413 1.00 34.34 178 ARG A CA 1
ATOM 1376 C C . ARG A 1 178 ? 26.617 9.442 46.940 1.00 32.80 178 ARG A C 1
ATOM 1377 O O . ARG A 1 178 ? 26.500 10.515 47.545 1.00 33.82 178 ARG A O 1
ATOM 1385 N N . LYS A 1 179 ? 25.943 9.178 45.838 1.00 27.17 179 LYS A N 1
ATOM 1386 C CA . LYS A 1 179 ? 24.978 10.126 45.303 1.00 27.77 179 LYS A CA 1
ATOM 1387 C C . LYS A 1 179 ? 23.690 10.009 46.124 1.00 27.05 179 LYS A C 1
ATOM 1388 O O . LYS A 1 179 ? 23.364 8.924 46.591 1.00 27.70 179 LYS A O 1
ATOM 1394 N N . ILE A 1 180 ? 22.982 11.114 46.342 1.00 26.97 180 ILE A N 1
ATOM 1395 C CA . ILE A 1 180 ? 21.747 11.068 47.142 1.00 27.73 180 ILE A CA 1
ATOM 1396 C C . ILE A 1 180 ? 20.499 11.419 46.345 1.00 28.69 180 ILE A C 1
ATOM 1397 O O . ILE A 1 180 ? 20.381 12.515 45.809 1.00 28.29 180 ILE A O 1
ATOM 1402 N N . LYS A 1 181 ? 19.564 10.476 46.297 1.00 31.30 181 LYS A N 1
ATOM 1403 C CA . LYS A 1 181 ? 18.314 10.633 45.553 1.00 33.13 181 LYS A CA 1
ATOM 1404 C C . LYS A 1 181 ? 17.121 10.436 46.489 1.00 33.13 181 LYS A C 1
ATOM 1405 O O . LYS A 1 181 ? 17.195 10.738 47.673 1.00 33.36 181 LYS A O 1
ATOM 1411 N N . GLY A 1 182 ? 16.015 9.934 45.956 1.00 32.48 182 GLY A N 1
ATOM 1412 C CA . GLY A 1 182 ? 14.863 9.708 46.801 1.00 33.22 182 GLY A CA 1
ATOM 1413 C C . GLY A 1 182 ? 14.232 10.930 47.450 1.00 35.57 182 GLY A C 1
ATOM 1414 O O . GLY A 1 182 ? 14.192 12.030 46.880 1.00 37.10 182 GLY A O 1
ATOM 1415 N N . GLU A 1 183 ? 13.751 10.725 48.669 1.00 34.41 183 GLU A N 1
ATOM 1416 C CA . GLU A 1 183 ? 13.074 11.759 49.444 1.00 38.73 183 GLU A CA 1
ATOM 1417 C C . GLU A 1 183 ? 13.873 13.038 49.825 1.00 36.97 183 GLU A C 1
ATOM 1418 O O . GLU A 1 183 ? 13.307 14.138 49.847 1.00 36.26 183 GLU A O 1
ATOM 1424 N N . PHE A 1 184 ? 15.170 12.926 50.106 1.00 35.87 184 PHE A N 1
ATOM 1425 C CA . PHE A 1 184 ? 15.932 14.122 50.472 1.00 33.36 184 PHE A CA 1
ATOM 1426 C C . PHE A 1 184 ? 16.130 15.024 49.272 1.00 31.28 184 PHE A C 1
ATOM 1427 O O . PHE A 1 184 ? 15.958 16.235 49.355 1.00 28.89 184 PHE A O 1
ATOM 1435 N N . GLU A 1 185 ? 16.533 14.428 48.161 1.00 32.13 185 GLU A N 1
ATOM 1436 C CA . GLU A 1 185 ? 16.729 15.190 46.938 1.00 32.59 185 GLU A CA 1
ATOM 1437 C C . GLU A 1 185 ? 15.418 15.876 46.580 1.00 32.50 185 GLU A C 1
ATOM 1438 O O . GLU A 1 185 ? 15.389 17.040 46.171 1.00 33.50 185 GLU A O 1
ATOM 1444 N N . GLU A 1 186 ? 14.329 15.140 46.735 1.00 32.96 186 GLU A N 1
ATOM 1445 C CA . GLU A 1 186 ? 13.018 15.681 46.416 1.00 35.91 186 GLU A CA 1
ATOM 1446 C C . GLU A 1 186 ? 12.803 16.958 47.232 1.00 34.85 186 GLU A C 1
ATOM 1447 O O . GLU A 1 186 ? 12.495 18.011 46.684 1.00 35.41 186 GLU A O 1
ATOM 1453 N N . PHE A 1 187 ? 12.981 16.849 48.546 1.00 32.19 187 PHE A N 1
ATOM 1454 C CA . PHE A 1 187 ? 12.807 17.971 49.446 1.00 29.41 187 PHE A CA 1
ATOM 1455 C C . PHE A 1 187 ? 13.618 19.194 48.992 1.00 31.24 187 PHE A C 1
ATOM 1456 O O . PHE A 1 187 ? 13.093 20.320 48.920 1.00 30.69 187 PHE A O 1
ATOM 1464 N N . LEU A 1 188 ? 14.890 18.965 48.677 1.00 28.82 188 LEU A N 1
ATOM 1465 C CA . LEU A 1 188 ? 15.776 20.038 48.255 1.00 28.61 188 LEU A CA 1
ATOM 1466 C C . LEU A 1 188 ? 15.281 20.728 46.987 1.00 28.38 188 LEU A C 1
ATOM 1467 O O . LEU A 1 188 ? 15.373 21.948 46.863 1.00 30.05 188 LEU A O 1
ATOM 1472 N N . LYS A 1 189 ? 14.731 19.953 46.060 1.00 29.06 189 LYS A N 1
ATOM 1473 C CA . LYS A 1 189 ? 14.196 20.510 44.827 1.00 29.64 189 LYS A CA 1
ATOM 1474 C C . LYS A 1 189 ? 13.165 21.616 45.061 1.00 29.52 189 LYS A C 1
ATOM 1475 O O . LYS A 1 189 ? 12.937 22.442 44.183 1.00 27.17 189 LYS A O 1
ATOM 1481 N N . ASN A 1 190 ? 12.528 21.613 46.229 1.00 29.41 190 ASN A N 1
ATOM 1482 C CA . ASN A 1 190 ? 11.534 22.630 46.557 1.00 30.68 190 ASN A CA 1
ATOM 1483 C C . ASN A 1 190 ? 12.134 23.769 47.347 1.00 31.25 190 ASN A C 1
ATOM 1484 O O . ASN A 1 190 ? 11.433 24.717 47.682 1.00 31.28 190 ASN A O 1
ATOM 1489 N N . CYS A 1 191 ? 13.418 23.682 47.668 1.00 30.08 191 CYS A N 1
ATOM 1490 C CA . CYS A 1 191 ? 14.041 24.751 48.435 1.00 27.32 191 CYS A CA 1
ATOM 1491 C C . CYS A 1 191 ? 14.619 25.832 47.560 1.00 24.87 191 CYS A C 1
ATOM 1492 O O . CYS A 1 191 ? 15.019 25.589 46.426 1.00 24.22 191 CYS A O 1
ATOM 1495 N N . LYS A 1 192 ? 14.658 27.035 48.103 1.00 25.84 192 LYS A N 1
ATOM 1496 C CA . LYS A 1 192 ? 15.211 28.187 47.404 1.00 27.89 192 LYS A CA 1
ATOM 1497 C C . LYS A 1 192 ? 16.325 28.704 48.302 1.00 24.67 192 LYS A C 1
ATOM 1498 O O . LYS A 1 192 ? 16.108 28.897 49.497 1.00 28.18 192 LYS A O 1
ATOM 1504 N N . PHE A 1 193 ? 17.511 28.910 47.744 1.00 22.84 193 PHE A N 1
ATOM 1505 C CA . PHE A 1 193 ? 18.640 29.388 48.525 1.00 22.26 193 PHE A CA 1
ATOM 1506 C C . PHE A 1 193 ? 19.143 30.717 48.071 1.00 21.59 193 PHE A C 1
ATOM 1507 O O . PHE A 1 193 ? 18.817 31.181 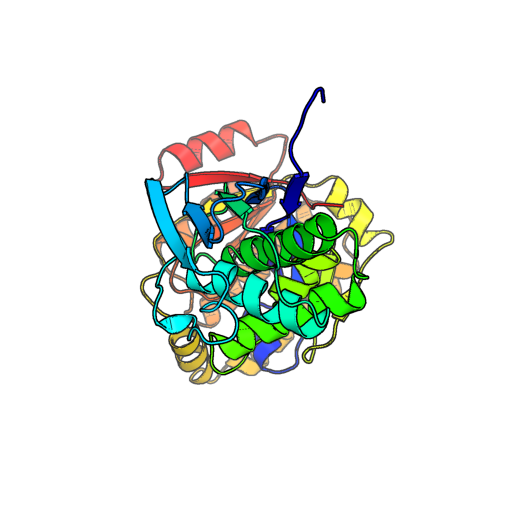46.986 1.00 25.81 193 PHE A O 1
ATOM 1515 N N . LEU A 1 194 ? 19.969 31.306 48.922 1.00 20.95 194 LEU A N 1
ATOM 1516 C CA . LEU A 1 194 ? 20.579 32.586 48.666 1.00 24.16 194 LEU A CA 1
ATOM 1517 C C . LEU A 1 194 ? 22.052 32.426 48.980 1.00 26.32 194 LEU A C 1
ATOM 1518 O O . LEU A 1 194 ? 22.427 32.025 50.090 1.00 27.77 194 LEU A O 1
ATOM 1523 N N . ILE A 1 195 ? 22.890 32.694 47.990 1.00 25.90 195 ILE A N 1
ATOM 1524 C CA . ILE A 1 195 ? 24.313 32.621 48.209 1.00 27.28 195 ILE A CA 1
ATOM 1525 C C . ILE A 1 195 ? 24.707 34.059 48.496 1.00 29.01 195 ILE A C 1
ATOM 1526 O O . ILE A 1 195 ? 24.446 34.968 47.684 1.00 28.23 195 ILE A O 1
ATOM 1531 N N . VAL A 1 196 ? 25.332 34.274 49.645 1.00 27.01 196 VAL A N 1
ATOM 1532 C CA . VAL A 1 196 ? 25.731 35.618 50.012 1.00 28.23 196 VAL A CA 1
ATOM 1533 C C . VAL A 1 196 ? 27.239 35.797 50.180 1.00 29.58 196 VAL A C 1
ATOM 1534 O O . VAL A 1 196 ? 27.809 35.333 51.173 1.00 28.71 196 VAL A O 1
ATOM 1538 N N . TYR A 1 197 ? 27.872 36.458 49.206 1.00 30.40 197 TYR A N 1
ATOM 1539 C CA . TYR A 1 197 ? 29.297 36.748 49.274 1.00 29.99 197 TYR A CA 1
ATOM 1540 C C . TYR A 1 197 ? 29.370 37.851 50.310 1.00 28.83 197 TYR A C 1
ATOM 1541 O O . TYR A 1 197 ? 29.127 39.010 50.015 1.00 29.87 197 TYR A O 1
ATOM 1550 N N . ALA A 1 198 ? 29.680 37.466 51.537 1.00 32.64 198 ALA A N 1
ATOM 1551 C CA . ALA A 1 198 ? 29.745 38.393 52.660 1.00 34.87 198 ALA A CA 1
ATOM 1552 C C . ALA A 1 198 ? 31.034 39.194 52.724 1.00 36.00 198 ALA A C 1
ATOM 1553 O O . ALA A 1 198 ? 31.034 40.380 53.069 1.00 35.27 198 ALA A O 1
ATOM 1555 N N . GLU A 1 199 ? 32.139 38.541 52.406 1.00 37.60 199 GLU A N 1
ATOM 1556 C CA . GLU A 1 199 ? 33.405 39.225 52.431 1.00 39.84 199 GLU A CA 1
ATOM 1557 C C . GLU A 1 199 ? 34.527 38.410 51.838 1.00 41.05 199 GLU A C 1
ATOM 1558 O O . GLU A 1 199 ? 34.519 37.180 51.867 1.00 39.65 199 GLU A O 1
ATOM 1564 N N . LYS A 1 200 ? 35.480 39.141 51.279 1.00 43.05 200 LYS A N 1
ATOM 1565 C CA . LYS A 1 200 ? 36.667 38.600 50.649 1.00 44.57 200 LYS A CA 1
ATOM 1566 C C . LYS A 1 200 ? 37.442 37.721 51.613 1.00 43.61 200 LYS A C 1
ATOM 1567 O O . LYS A 1 200 ? 37.852 38.167 52.676 1.00 41.43 200 LYS A O 1
ATOM 1573 N N . ARG A 1 201 ? 37.620 36.464 51.228 1.00 44.31 201 ARG A N 1
ATOM 1574 C CA . ARG A 1 201 ? 38.354 35.500 52.027 1.00 47.23 201 ARG A CA 1
ATOM 1575 C C . ARG A 1 201 ? 39.841 35.846 51.974 1.00 49.99 201 ARG A C 1
ATOM 1576 O O . ARG A 1 201 ? 40.514 35.517 51.003 1.00 50.96 201 ARG A O 1
ATOM 1584 N N . LYS A 1 202 ? 40.357 36.504 53.010 1.00 51.11 202 LYS A N 1
ATOM 1585 C CA . LYS A 1 202 ? 41.770 36.894 53.029 1.00 53.47 202 LYS A CA 1
ATOM 1586 C C . LYS A 1 202 ? 42.739 35.872 53.629 1.00 54.38 202 LYS A C 1
ATOM 1587 O O . LYS A 1 202 ? 43.691 36.247 54.325 1.00 52.62 202 LYS A O 1
ATOM 1593 N N . LYS A 1 203 ? 42.510 34.592 53.333 1.00 54.21 203 LYS A N 1
ATOM 1594 C CA . LYS A 1 203 ? 43.351 33.512 53.840 1.00 54.07 203 LYS A CA 1
ATOM 1595 C C . LYS A 1 203 ? 43.161 32.220 53.028 1.00 54.70 203 LYS A C 1
ATOM 1596 O O . LYS A 1 203 ? 42.040 31.883 52.644 1.00 54.67 203 LYS A O 1
ATOM 1602 N N . LYS A 1 204 ? 44.252 31.496 52.778 1.00 54.15 204 LYS A N 1
ATOM 1603 C CA . LYS A 1 204 ? 44.190 30.252 52.007 1.00 52.77 204 LYS A CA 1
ATOM 1604 C C . LYS A 1 204 ? 43.597 29.082 52.791 1.00 49.81 204 LYS A C 1
ATOM 1605 O O . LYS A 1 204 ? 43.681 29.022 54.010 1.00 48.76 204 LYS A O 1
ATOM 1611 N N . THR A 1 205 ? 43.001 28.153 52.063 1.00 47.76 205 THR A N 1
ATOM 1612 C CA . THR A 1 205 ? 42.382 26.975 52.635 1.00 44.66 205 THR A CA 1
ATOM 1613 C C . THR A 1 205 ? 43.348 26.136 53.450 1.00 44.99 205 THR A C 1
ATOM 1614 O O . THR A 1 205 ? 42.982 25.573 54.481 1.00 45.67 205 THR A O 1
ATOM 1618 N N . ALA A 1 206 ? 44.577 26.024 52.970 1.00 45.81 206 ALA A N 1
ATOM 1619 C CA . ALA A 1 206 ? 45.593 25.259 53.679 1.00 45.60 206 ALA A CA 1
ATOM 1620 C C . ALA A 1 206 ? 45.739 25.879 55.069 1.00 45.91 206 ALA A C 1
ATOM 1621 O O . ALA A 1 206 ? 45.746 25.182 56.078 1.00 46.24 206 ALA A O 1
ATOM 1623 N N . GLU A 1 207 ? 45.839 27.203 55.100 1.00 45.39 207 GLU A N 1
ATOM 1624 C CA . GLU A 1 207 ? 45.988 27.954 56.337 1.00 44.27 207 GLU A CA 1
ATOM 1625 C C . GLU A 1 207 ? 44.799 27.736 57.276 1.00 42.01 207 GLU A C 1
ATOM 1626 O O . GLU A 1 207 ? 44.969 27.505 58.478 1.00 43.63 207 GLU A O 1
ATOM 1632 N N . LEU A 1 208 ? 43.592 27.819 56.725 1.00 37.43 208 LEU A N 1
ATOM 1633 C CA . LEU A 1 208 ? 42.383 27.634 57.511 1.00 34.80 208 LEU A CA 1
ATOM 1634 C C . LEU A 1 208 ? 42.366 26.234 58.091 1.00 33.45 208 LEU A C 1
ATOM 1635 O O . LEU A 1 208 ? 42.031 26.039 59.251 1.00 31.74 208 LEU A O 1
ATOM 1640 N N . VAL A 1 209 ? 42.734 25.259 57.274 1.00 36.11 209 VAL A N 1
ATOM 1641 C CA . VAL A 1 209 ? 42.775 23.870 57.712 1.00 39.77 209 VAL A CA 1
ATOM 1642 C C . VAL A 1 209 ? 43.773 23.689 58.869 1.00 38.86 209 VAL A C 1
ATOM 1643 O O . VAL A 1 209 ? 43.542 22.891 59.777 1.00 36.52 209 VAL A O 1
ATOM 1647 N N . ASN A 1 210 ? 44.878 24.433 58.822 1.00 41.63 210 ASN A N 1
ATOM 1648 C CA . ASN A 1 210 ? 45.908 24.390 59.871 1.00 44.19 210 ASN A CA 1
ATOM 1649 C C . ASN A 1 210 ? 45.282 24.883 61.163 1.00 44.43 210 ASN A C 1
ATOM 1650 O O . ASN A 1 210 ? 45.272 24.191 62.175 1.00 42.79 210 ASN A O 1
ATOM 1655 N N . GLU A 1 211 ? 44.776 26.109 61.117 1.00 46.80 211 GLU A N 1
ATOM 1656 C CA . GLU A 1 211 ? 44.148 26.708 62.282 1.00 50.96 211 GLU A CA 1
ATOM 1657 C C . GLU A 1 211 ? 43.140 25.760 62.920 1.00 51.26 211 GLU A C 1
ATOM 1658 O O . GLU A 1 211 ? 43.079 25.651 64.150 1.00 53.66 211 GLU A O 1
ATOM 1664 N N . VAL A 1 212 ? 42.366 25.065 62.090 1.00 50.63 212 VAL A N 1
ATOM 1665 C CA . VAL A 1 212 ? 41.369 24.114 62.586 1.00 50.09 212 VAL A CA 1
ATOM 1666 C C . VAL A 1 212 ? 42.103 22.930 63.228 1.00 48.95 212 VAL A C 1
ATOM 1667 O O . VAL A 1 212 ? 41.643 22.334 64.210 1.00 46.84 212 VAL A O 1
ATOM 1671 N N . ALA A 1 213 ? 43.257 22.604 62.664 1.00 49.21 213 ALA A N 1
ATOM 1672 C CA . ALA A 1 213 ? 44.056 21.500 63.167 1.00 51.57 213 ALA A CA 1
ATOM 1673 C C . ALA A 1 213 ? 44.419 21.709 64.637 1.00 52.61 213 ALA A C 1
ATOM 1674 O O . ALA A 1 213 ? 44.505 20.755 65.406 1.00 50.05 213 ALA A O 1
ATOM 1676 N N . LYS A 1 214 ? 44.596 22.964 65.034 1.00 55.74 214 LYS A N 1
ATOM 1677 C CA . LYS A 1 214 ? 44.998 23.260 66.400 1.00 58.80 214 LYS A CA 1
ATOM 1678 C C . LYS A 1 214 ? 43.889 23.460 67.435 1.00 59.39 214 LYS A C 1
ATOM 1679 O O . LYS A 1 214 ? 44.066 24.199 68.402 1.00 61.06 214 LYS A O 1
ATOM 1685 N N . ILE A 1 215 ? 42.752 22.798 67.253 1.00 59.09 215 ILE A N 1
ATOM 1686 C CA . ILE A 1 215 ? 41.662 22.931 68.214 1.00 57.79 215 ILE A CA 1
ATOM 1687 C C . ILE A 1 215 ? 41.543 21.673 69.075 1.00 57.84 215 ILE A C 1
ATOM 1688 O O . ILE A 1 215 ? 41.469 20.553 68.567 1.00 56.04 215 ILE A O 1
ATOM 1693 N N . GLU A 1 216 ? 41.539 21.870 70.387 1.00 57.58 216 GLU A N 1
ATOM 1694 C CA . GLU A 1 216 ? 41.448 20.759 71.321 1.00 58.11 216 GLU A CA 1
ATOM 1695 C C . GLU A 1 216 ? 40.124 20.016 71.190 1.00 56.62 216 GLU A C 1
ATOM 1696 O O . GLU A 1 216 ? 40.080 18.792 71.297 1.00 58.90 216 GLU A O 1
ATOM 1702 N N . ASN A 1 217 ? 39.059 20.767 70.933 1.00 53.29 217 ASN A N 1
ATOM 1703 C CA . ASN A 1 217 ? 37.709 20.226 70.838 1.00 50.55 217 ASN A CA 1
ATOM 1704 C C . ASN A 1 217 ? 37.244 19.766 69.432 1.00 46.03 217 ASN A C 1
ATOM 1705 O O . ASN A 1 217 ? 36.145 19.221 69.284 1.00 41.73 217 ASN A O 1
ATOM 1710 N N . LYS A 1 218 ? 38.092 19.959 68.422 1.00 44.24 218 LYS A N 1
ATOM 1711 C CA . LYS A 1 218 ? 37.773 19.627 67.024 1.00 41.24 218 LYS A CA 1
ATOM 1712 C C . LYS A 1 218 ? 36.971 18.355 66.755 1.00 40.04 218 LYS A C 1
ATOM 1713 O O . LYS A 1 218 ? 35.863 18.411 66.209 1.00 37.53 218 LYS A O 1
ATOM 1719 N N . ASP A 1 219 ? 37.537 17.213 67.130 1.00 38.75 219 ASP A N 1
ATOM 1720 C CA . ASP A 1 219 ? 36.893 15.926 66.908 1.00 39.52 219 ASP A CA 1
ATOM 1721 C C . ASP A 1 219 ? 35.516 15.804 67.557 1.00 38.77 219 ASP A C 1
ATOM 1722 O O . ASP A 1 219 ? 34.609 15.174 67.001 1.00 37.46 219 ASP A O 1
ATOM 1727 N N . GLU A 1 220 ? 35.354 16.399 68.732 1.00 38.69 220 GLU A N 1
ATOM 1728 C CA . GLU A 1 220 ? 34.079 16.317 69.432 1.00 39.25 220 GLU A CA 1
ATOM 1729 C C . GLU A 1 220 ? 33.035 17.099 68.692 1.00 38.44 220 GLU A C 1
ATOM 1730 O O . GLU A 1 220 ? 31.886 16.664 68.601 1.00 40.92 220 GLU A O 1
ATOM 1736 N N . ILE A 1 221 ? 33.410 18.260 68.163 1.00 35.80 221 ILE A N 1
ATOM 1737 C CA . ILE A 1 221 ? 32.415 19.032 67.446 1.00 36.24 221 ILE A CA 1
ATOM 1738 C C . ILE A 1 221 ? 32.121 18.415 66.070 1.00 36.22 221 ILE A C 1
ATOM 1739 O O . ILE A 1 221 ? 30.987 18.527 65.585 1.00 32.43 221 ILE A O 1
ATOM 1744 N N . PHE A 1 222 ? 33.122 17.745 65.465 1.00 35.46 222 PHE A N 1
ATOM 1745 C CA . PHE A 1 222 ? 32.939 17.081 64.165 1.00 34.03 222 PHE A CA 1
ATOM 1746 C C . PHE A 1 222 ? 31.820 16.055 64.284 1.00 36.96 222 PHE A C 1
ATOM 1747 O O . PHE A 1 222 ? 30.958 15.961 63.402 1.00 34.77 222 PHE A O 1
ATOM 1755 N N . LYS A 1 223 ? 31.859 15.280 65.374 1.00 38.13 223 LYS A N 1
ATOM 1756 C CA . LYS A 1 223 ? 30.844 14.262 65.645 1.00 38.63 223 LYS A CA 1
ATOM 1757 C C . LYS A 1 223 ? 29.498 14.949 65.657 1.00 36.18 223 LYS A C 1
ATOM 1758 O O . LYS A 1 223 ? 28.521 14.436 65.121 1.00 36.95 223 LYS A O 1
ATOM 1764 N N . GLU A 1 224 ? 29.448 16.110 66.296 1.00 36.02 224 GLU A N 1
ATOM 1765 C CA . GLU A 1 224 ? 28.207 16.863 66.370 1.00 36.39 224 GLU A CA 1
ATOM 1766 C C . GLU A 1 224 ? 27.713 17.200 64.977 1.00 34.07 224 GLU A C 1
ATOM 1767 O O . GLU A 1 224 ? 26.556 16.964 64.639 1.00 33.00 224 GLU A O 1
ATOM 1773 N N . ILE A 1 225 ? 28.604 17.755 64.170 1.00 28.66 225 ILE A N 1
ATOM 1774 C CA . ILE A 1 225 ? 28.254 18.105 62.820 1.00 26.74 225 ILE A CA 1
ATOM 1775 C C . ILE A 1 225 ? 27.746 16.862 62.111 1.00 28.20 225 ILE A C 1
ATOM 1776 O O . ILE A 1 225 ? 26.792 16.932 61.338 1.00 27.93 225 ILE A O 1
ATOM 1781 N N . ASP A 1 226 ? 28.353 15.710 62.385 1.00 32.09 226 ASP A N 1
ATOM 1782 C CA . ASP A 1 226 ? 27.879 14.487 61.733 1.00 33.16 226 ASP A CA 1
ATOM 1783 C C . ASP A 1 226 ? 26.529 14.084 62.315 1.00 34.19 226 ASP A C 1
ATOM 1784 O O . ASP A 1 226 ? 25.629 13.631 61.591 1.00 33.73 226 ASP A O 1
ATOM 1789 N N . LYS A 1 227 ? 26.367 14.272 63.619 1.00 33.08 227 LYS A N 1
ATOM 1790 C CA . LYS A 1 227 ? 25.088 13.973 64.235 1.00 32.29 227 LYS A CA 1
ATOM 1791 C C . LYS A 1 227 ? 24.034 14.838 63.483 1.00 30.66 227 LYS A C 1
ATOM 1792 O O . LYS A 1 227 ? 22.897 14.411 63.237 1.00 28.72 227 LYS A O 1
ATOM 1798 N N . VAL A 1 228 ? 24.434 16.045 63.092 1.00 27.09 228 VAL A N 1
ATOM 1799 C CA . VAL A 1 228 ? 23.541 16.944 62.357 1.00 27.14 228 VAL A CA 1
ATOM 1800 C C . VAL A 1 228 ? 23.211 16.359 60.975 1.00 24.20 228 VAL A C 1
ATOM 1801 O O . VAL A 1 228 ? 22.069 16.401 60.541 1.00 17.04 228 VAL A O 1
ATOM 1805 N N . ILE A 1 229 ? 24.220 15.823 60.296 1.00 23.70 229 ILE A N 1
ATOM 1806 C CA . ILE A 1 229 ? 24.008 15.216 58.996 1.00 25.70 229 ILE A CA 1
ATOM 1807 C C . ILE A 1 229 ? 23.034 14.055 59.119 1.00 28.88 229 ILE A C 1
ATOM 1808 O O . ILE A 1 229 ? 22.121 13.925 58.307 1.00 32.25 229 ILE A O 1
ATOM 1813 N N . ASP A 1 230 ? 23.208 13.211 60.133 1.00 30.72 230 ASP A N 1
ATOM 1814 C CA . ASP A 1 230 ? 22.275 12.104 60.330 1.00 31.22 230 ASP A CA 1
ATOM 1815 C C . ASP A 1 230 ? 20.850 12.668 60.290 1.00 32.05 230 ASP A C 1
ATOM 1816 O O . ASP A 1 230 ? 19.979 12.179 59.552 1.00 35.44 230 ASP A O 1
ATOM 1821 N N . GLU A 1 231 ? 20.609 13.697 61.088 1.00 29.73 231 GLU A N 1
ATOM 1822 C CA . GLU A 1 231 ? 19.279 14.293 61.144 1.00 31.37 231 GLU A CA 1
ATOM 1823 C C . GLU A 1 231 ? 18.837 14.910 59.826 1.00 31.41 231 GLU A C 1
ATOM 1824 O O . GLU A 1 231 ? 17.688 14.752 59.395 1.00 30.23 231 GLU A O 1
ATOM 1830 N N . ALA A 1 232 ? 19.751 15.622 59.187 1.00 29.61 232 ALA A N 1
ATOM 1831 C CA . ALA A 1 232 ? 19.437 16.264 57.935 1.00 29.27 232 ALA A CA 1
ATOM 1832 C C . ALA A 1 232 ? 18.908 15.236 56.919 1.00 31.65 232 ALA A C 1
ATOM 1833 O O . ALA A 1 232 ? 17.833 15.425 56.342 1.00 34.02 232 ALA A O 1
ATOM 1835 N N . LEU A 1 233 ? 19.642 14.144 56.717 1.00 28.87 233 LEU A N 1
ATOM 1836 C CA . LEU A 1 233 ? 19.233 13.134 55.754 1.00 33.11 233 LEU A CA 1
ATOM 1837 C C . LEU A 1 233 ? 17.820 12.592 55.935 1.00 33.80 233 LEU 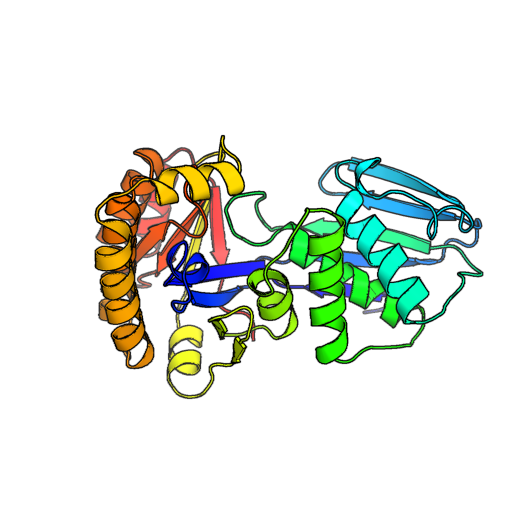A C 1
ATOM 1838 O O . LEU A 1 233 ? 17.177 12.166 54.970 1.00 27.99 233 LEU A O 1
ATOM 1843 N N . LYS A 1 234 ? 17.335 12.614 57.167 1.00 35.48 234 LYS A N 1
ATOM 1844 C CA . LYS A 1 234 ? 15.992 12.127 57.452 1.00 37.89 234 LYS A CA 1
ATOM 1845 C C . LYS A 1 234 ? 14.987 13.272 57.384 1.00 39.63 234 LYS A C 1
ATOM 1846 O O . LYS A 1 234 ? 13.776 13.061 57.479 1.00 42.39 234 LYS A O 1
ATOM 1852 N N . ILE A 1 235 ? 15.494 14.482 57.192 1.00 41.85 235 ILE A N 1
ATOM 1853 C CA . ILE A 1 235 ? 14.653 15.681 57.165 1.00 43.81 235 ILE A CA 1
ATOM 1854 C C . ILE A 1 235 ? 13.475 15.694 56.198 1.00 43.58 235 ILE A C 1
ATOM 1855 O O . ILE A 1 235 ? 13.463 15.003 55.192 1.00 42.85 235 ILE A O 1
ATOM 1860 N N . LYS A 1 236 ? 12.485 16.520 56.525 1.00 48.26 236 LYS A N 1
ATOM 1861 C CA . LYS A 1 236 ? 11.260 16.636 55.734 1.00 48.92 236 LYS A CA 1
ATOM 1862 C C . LYS A 1 236 ? 10.728 18.060 55.537 1.00 46.66 236 LYS A C 1
ATOM 1863 O O . LYS A 1 236 ? 10.141 18.365 54.493 1.00 48.65 236 LYS A O 1
ATOM 1869 N N . ASN A 1 237 ? 10.914 18.922 56.530 1.00 40.71 237 ASN A N 1
ATOM 1870 C CA . ASN A 1 237 ? 10.422 20.289 56.411 1.00 37.90 237 ASN A CA 1
ATOM 1871 C C . ASN A 1 237 ? 11.522 21.356 56.416 1.00 31.32 237 ASN A C 1
ATOM 1872 O O . ASN A 1 237 ? 12.589 21.158 56.960 1.00 28.65 237 ASN A O 1
ATOM 1877 N N . LYS A 1 238 ? 11.231 22.497 55.810 1.00 31.68 238 LYS A N 1
ATOM 1878 C CA . LYS A 1 238 ? 12.185 23.595 55.720 1.00 29.96 238 LYS A CA 1
ATOM 1879 C C . LYS A 1 238 ? 12.578 24.190 57.052 1.00 28.84 238 LYS A C 1
ATOM 1880 O O . LYS A 1 238 ? 13.704 24.644 57.214 1.00 29.44 238 LYS A O 1
ATOM 1886 N N . GLU A 1 239 ? 11.664 24.194 58.012 1.00 31.50 239 GLU A N 1
ATOM 1887 C CA . GLU A 1 239 ? 11.965 24.774 59.318 1.00 31.34 239 GLU A CA 1
ATOM 1888 C C . GLU A 1 239 ? 13.085 24.025 60.016 1.00 30.87 239 GLU A C 1
ATOM 1889 O O . GLU A 1 239 ? 14.009 24.632 60.546 1.00 30.94 239 GLU A O 1
ATOM 1895 N N . ASP A 1 240 ? 13.009 22.703 60.015 1.00 31.18 240 ASP A N 1
ATOM 1896 C CA . ASP A 1 240 ? 14.039 21.915 60.659 1.00 33.27 240 ASP A CA 1
ATOM 1897 C C . ASP A 1 240 ? 15.359 21.963 59.919 1.00 30.50 240 ASP A C 1
ATOM 1898 O O . ASP A 1 240 ? 16.413 22.093 60.532 1.00 33.64 240 ASP A O 1
ATOM 1903 N N . PHE A 1 241 ? 15.309 21.856 58.600 1.00 27.68 241 PHE A N 1
ATOM 1904 C CA . PHE A 1 241 ? 16.535 21.883 57.813 1.00 25.72 241 PHE A CA 1
ATOM 1905 C C . PHE A 1 241 ? 17.251 23.181 58.114 1.00 25.72 241 PHE A C 1
ATOM 1906 O O . PHE A 1 241 ? 18.470 23.202 58.256 1.00 22.39 241 PHE A O 1
ATOM 1914 N N . GLY A 1 242 ? 16.468 24.256 58.232 1.00 25.73 242 GLY A N 1
ATOM 1915 C CA . GLY A 1 242 ? 17.025 25.561 58.521 1.00 27.24 242 GLY A CA 1
ATOM 1916 C C . GLY A 1 242 ? 17.774 25.552 59.832 1.00 26.69 242 GLY A C 1
ATOM 1917 O O . GLY A 1 242 ? 18.956 25.912 59.893 1.00 26.20 242 GLY A O 1
ATOM 1918 N N . LYS A 1 243 ? 17.083 25.130 60.885 1.00 26.02 243 LYS A N 1
ATOM 1919 C CA . LYS A 1 243 ? 17.687 25.079 62.212 1.00 26.39 243 LYS A CA 1
ATOM 1920 C C . LYS A 1 243 ? 18.936 24.214 62.170 1.00 25.12 243 LYS A C 1
ATOM 1921 O O . LYS A 1 243 ? 19.954 24.533 62.785 1.00 23.20 243 LYS A O 1
ATOM 1927 N N . LEU A 1 244 ? 18.878 23.128 61.415 1.00 25.92 244 LEU A N 1
ATOM 1928 C CA . LEU A 1 244 ? 20.056 22.289 61.318 1.00 28.03 244 LEU A CA 1
ATOM 1929 C C . LEU A 1 244 ? 21.236 23.030 60.674 1.00 27.65 244 LEU A C 1
ATOM 1930 O O . LEU A 1 244 ? 22.397 22.805 61.047 1.00 26.96 244 LEU A O 1
ATOM 1935 N N . MET A 1 245 ? 20.950 23.927 59.727 1.00 24.74 245 MET A N 1
ATOM 1936 C CA . MET A 1 245 ? 22.020 24.679 59.065 1.00 24.14 245 MET A CA 1
ATOM 1937 C C . MET A 1 245 ? 22.652 25.631 60.067 1.00 22.85 245 MET A C 1
ATOM 1938 O O . MET A 1 245 ? 23.875 25.757 60.150 1.00 21.67 245 MET A O 1
ATOM 1943 N N . THR A 1 246 ? 21.801 26.306 60.823 1.00 25.33 246 THR A N 1
ATOM 1944 C CA . THR A 1 246 ? 22.264 27.252 61.819 1.00 26.95 246 THR A CA 1
ATOM 1945 C C . THR A 1 246 ? 23.138 26.509 62.786 1.00 27.48 246 THR A C 1
ATOM 1946 O O . THR A 1 246 ? 24.235 26.965 63.133 1.00 30.45 246 THR A O 1
ATOM 1950 N N . LYS A 1 247 ? 22.649 25.349 63.209 1.00 24.74 247 LYS A N 1
ATOM 1951 C CA . LYS A 1 247 ? 23.380 24.529 64.148 1.00 26.61 247 LYS A CA 1
ATOM 1952 C C . LYS A 1 247 ? 24.750 24.175 63.609 1.00 24.60 247 LYS A C 1
ATOM 1953 O O . LYS A 1 247 ? 25.735 24.183 64.345 1.00 25.61 247 LYS A O 1
ATOM 1959 N N . ASN A 1 248 ? 24.828 23.873 62.324 1.00 23.76 248 ASN A N 1
ATOM 1960 C CA . ASN A 1 248 ? 26.129 23.543 61.750 1.00 25.83 248 ASN A CA 1
ATOM 1961 C C . ASN A 1 248 ? 26.987 24.816 61.833 1.00 28.24 248 ASN A C 1
ATOM 1962 O O . ASN A 1 248 ? 28.178 24.747 62.124 1.00 30.07 248 ASN A O 1
ATOM 1967 N N . HIS A 1 249 ? 26.379 25.980 61.604 1.00 27.67 249 HIS A N 1
ATOM 1968 C CA . HIS A 1 249 ? 27.138 27.217 61.640 1.00 29.10 249 HIS A CA 1
ATOM 1969 C C . HIS A 1 249 ? 27.738 27.451 63.018 1.00 28.90 249 HIS A C 1
ATOM 1970 O O . HIS A 1 249 ? 28.927 27.694 63.145 1.00 27.87 249 HIS A O 1
ATOM 1977 N N . GLU A 1 250 ? 26.907 27.390 64.049 1.00 33.14 250 GLU A N 1
ATOM 1978 C CA . GLU A 1 250 ? 27.383 27.575 65.413 1.00 35.44 250 GLU A CA 1
ATOM 1979 C C . GLU A 1 250 ? 28.587 26.645 65.684 1.00 34.82 250 GLU A C 1
ATOM 1980 O O . GLU A 1 250 ? 29.566 27.033 66.334 1.00 34.74 250 GLU A O 1
ATOM 1986 N N . LEU A 1 251 ? 28.514 25.424 65.169 1.00 33.64 251 LEU A N 1
ATOM 1987 C CA . LEU A 1 251 ? 29.599 24.464 65.322 1.00 32.35 251 LEU A CA 1
ATOM 1988 C C . LEU A 1 251 ? 30.838 24.924 64.569 1.00 31.60 251 LEU A C 1
ATOM 1989 O O . LEU A 1 251 ? 31.966 24.795 65.067 1.00 31.57 251 LEU A O 1
ATOM 1994 N N . LEU A 1 252 ? 30.640 25.467 63.374 1.00 29.96 252 LEU A N 1
ATOM 1995 C CA . LEU A 1 252 ? 31.774 25.951 62.594 1.00 29.46 252 LEU A CA 1
ATOM 1996 C C . LEU A 1 252 ? 32.428 27.148 63.293 1.00 32.18 252 LEU A C 1
ATOM 1997 O O . LEU A 1 252 ? 33.641 27.347 63.178 1.00 32.78 252 LEU A O 1
ATOM 2002 N N . LYS A 1 253 ? 31.630 27.937 64.017 1.00 32.20 253 LYS A N 1
ATOM 2003 C CA . LYS A 1 253 ? 32.159 29.071 64.762 1.00 36.07 253 LYS A CA 1
ATOM 2004 C C . LYS A 1 253 ? 33.073 28.511 65.854 1.00 38.29 253 LYS A C 1
ATOM 2005 O O . LYS A 1 253 ? 34.153 29.035 66.117 1.00 39.73 253 LYS A O 1
ATOM 2011 N N . LYS A 1 254 ? 32.617 27.431 66.476 1.00 40.02 254 LYS A N 1
ATOM 2012 C CA . LYS A 1 254 ? 33.339 26.748 67.547 1.00 41.64 254 LYS A CA 1
ATOM 2013 C C . LYS A 1 254 ? 34.720 26.333 67.108 1.00 40.16 254 LYS A C 1
ATOM 2014 O O . LYS A 1 254 ? 35.530 25.912 67.916 1.00 42.40 254 LYS A O 1
ATOM 2020 N N . LEU A 1 255 ? 34.973 26.422 65.814 1.00 40.27 255 LEU A N 1
ATOM 2021 C CA . LEU A 1 255 ? 36.267 26.054 65.258 1.00 39.83 255 LEU A CA 1
ATOM 2022 C C . LEU A 1 255 ? 36.929 27.353 64.838 1.00 39.89 255 LEU A C 1
ATOM 2023 O O . LEU A 1 255 ? 37.920 27.348 64.104 1.00 40.76 255 LEU A O 1
ATOM 2028 N N . ASN A 1 256 ? 36.355 28.449 65.330 1.00 40.06 256 ASN A N 1
ATOM 2029 C CA . ASN A 1 256 ? 36.764 29.821 65.026 1.00 42.51 256 ASN A CA 1
ATOM 2030 C C . ASN A 1 256 ? 37.372 29.999 63.650 1.00 40.78 256 ASN A C 1
ATOM 2031 O O . ASN A 1 256 ? 38.463 30.537 63.480 1.00 38.64 256 ASN A O 1
ATOM 2036 N N . ILE A 1 257 ? 36.606 29.544 62.668 1.00 41.66 257 ILE A N 1
ATOM 2037 C CA . ILE A 1 257 ? 36.961 29.646 61.265 1.00 42.58 257 ILE A CA 1
ATOM 2038 C C . ILE A 1 257 ? 35.966 30.631 60.673 1.00 40.23 257 ILE A C 1
ATOM 2039 O O . ILE A 1 257 ? 35.939 30.832 59.483 1.00 39.80 257 ILE A O 1
ATOM 2044 N N . SER A 1 258 ? 35.119 31.210 61.516 1.00 39.72 258 SER A N 1
ATOM 2045 C CA . SER A 1 258 ? 34.137 32.179 61.054 1.00 38.16 258 SER A CA 1
ATOM 2046 C C . SER A 1 258 ? 34.627 33.605 61.347 1.00 38.34 258 SER A C 1
ATOM 2047 O O . SER A 1 258 ? 35.728 33.805 61.856 1.00 38.08 258 SER A O 1
ATOM 2050 N N . THR A 1 259 ? 33.818 34.597 61.004 1.00 37.87 259 THR A N 1
ATOM 2051 C CA . THR A 1 259 ? 34.185 35.984 61.239 1.00 37.73 259 THR A CA 1
ATOM 2052 C C . THR A 1 259 ? 32.942 36.719 61.682 1.00 40.11 259 THR A C 1
ATOM 2053 O O . THR A 1 259 ? 31.833 36.188 61.603 1.00 41.95 259 THR A O 1
ATOM 2057 N N . PRO A 1 260 ? 33.115 37.959 62.159 1.00 41.21 260 PRO A N 1
ATOM 2058 C CA . PRO A 1 260 ? 31.982 38.764 62.611 1.00 39.67 260 PRO A CA 1
ATOM 2059 C C . PRO A 1 260 ? 31.017 39.048 61.476 1.00 37.09 260 PRO A C 1
ATOM 2060 O O . PRO A 1 260 ? 29.806 39.088 61.682 1.00 39.72 260 PRO A O 1
ATOM 2064 N N . LYS A 1 261 ? 31.559 39.235 60.280 1.00 34.96 261 LYS A N 1
ATOM 2065 C CA . LYS A 1 261 ? 30.747 39.535 59.106 1.00 32.48 261 LYS A CA 1
ATOM 2066 C C . LYS A 1 261 ? 29.861 38.347 58.754 1.00 31.41 261 LYS A C 1
ATOM 2067 O O . LYS A 1 261 ? 28.641 38.483 58.620 1.00 29.75 261 LYS A O 1
ATOM 2073 N N . LEU A 1 262 ? 30.475 37.175 58.631 1.00 28.80 262 LEU A N 1
ATOM 2074 C CA . LEU A 1 262 ? 29.727 35.971 58.309 1.00 26.76 262 LEU A CA 1
ATOM 2075 C C . LEU A 1 262 ? 28.611 35.783 59.323 1.00 30.72 262 LEU A C 1
ATOM 2076 O O . LEU A 1 262 ? 27.425 35.649 58.958 1.00 31.38 262 LEU A O 1
ATOM 2081 N N . ASP A 1 263 ? 29.007 35.776 60.598 1.00 28.91 263 ASP A N 1
ATOM 2082 C CA . ASP A 1 263 ? 28.080 35.583 61.706 1.00 28.24 263 ASP A CA 1
ATOM 2083 C C . ASP A 1 263 ? 26.916 36.545 61.682 1.00 29.08 263 ASP A C 1
ATOM 2084 O O . ASP A 1 263 ? 25.796 36.176 62.015 1.00 25.80 263 ASP A O 1
ATOM 2089 N N . ARG A 1 264 ? 27.197 37.785 61.276 1.00 32.11 264 ARG A N 1
ATOM 2090 C CA . ARG A 1 264 ? 26.191 38.841 61.189 1.00 30.71 264 ARG A CA 1
ATOM 2091 C C . ARG A 1 264 ? 25.222 38.478 60.064 1.00 27.60 264 ARG A C 1
ATOM 2092 O O . ARG A 1 264 ? 24.014 38.677 60.187 1.00 29.55 264 ARG A O 1
ATOM 2100 N N . ILE A 1 265 ? 25.753 37.950 58.965 1.00 25.89 265 ILE A N 1
ATOM 2101 C CA . ILE A 1 265 ? 24.900 37.570 57.843 1.00 25.70 265 ILE A CA 1
ATOM 2102 C C . ILE A 1 265 ? 24.058 36.364 58.274 1.00 25.87 265 ILE A C 1
ATOM 2103 O O . ILE A 1 265 ? 22.878 36.279 57.952 1.00 29.40 265 ILE A O 1
ATOM 2108 N N . VAL A 1 266 ? 24.650 35.441 59.025 1.00 26.81 266 VAL A N 1
ATOM 2109 C CA . VAL A 1 266 ? 23.888 34.278 59.481 1.00 25.43 266 VAL A CA 1
ATOM 2110 C C . VAL A 1 266 ? 22.760 34.691 60.414 1.00 27.02 266 VAL A C 1
ATOM 2111 O O . VAL A 1 266 ? 21.688 34.081 60.395 1.00 29.32 266 VAL A O 1
ATOM 2115 N N . ASP A 1 267 ? 22.983 35.715 61.234 1.00 28.84 267 ASP A N 1
ATOM 2116 C CA . ASP A 1 267 ? 21.914 36.164 62.126 1.00 29.63 267 ASP A CA 1
ATOM 2117 C C . ASP A 1 267 ? 20.766 36.633 61.262 1.00 28.71 267 ASP A C 1
ATOM 2118 O O . ASP A 1 267 ? 19.610 36.318 61.548 1.00 30.08 267 ASP A O 1
ATOM 2123 N N . ILE A 1 268 ? 21.081 37.379 60.201 1.00 22.50 268 ILE A N 1
ATOM 2124 C CA . ILE A 1 268 ? 20.024 37.873 59.341 1.00 21.19 268 ILE A CA 1
ATOM 2125 C C . ILE A 1 268 ? 19.370 36.687 58.662 1.00 21.86 268 ILE A C 1
ATOM 2126 O O . ILE A 1 268 ? 18.143 36.645 58.544 1.00 24.61 268 ILE A O 1
ATOM 2131 N N . GLY A 1 269 ? 20.175 35.712 58.247 1.00 21.98 269 GLY A N 1
ATOM 2132 C CA . GLY A 1 269 ? 19.623 34.529 57.612 1.00 21.27 269 GLY A CA 1
ATOM 2133 C C . GLY A 1 269 ? 18.715 33.803 58.596 1.00 25.00 269 GLY A C 1
ATOM 2134 O O . GLY A 1 269 ? 17.650 33.280 58.236 1.00 25.30 269 GLY A O 1
ATOM 2135 N N . ASN A 1 270 ? 19.121 33.773 59.857 1.00 25.44 270 ASN A N 1
ATOM 2136 C CA . ASN A 1 270 ? 18.306 33.118 60.862 1.00 30.04 270 ASN A CA 1
ATOM 2137 C C . ASN A 1 270 ? 16.976 33.825 61.135 1.00 32.01 270 ASN A C 1
ATOM 2138 O O . ASN A 1 270 ? 15.917 33.188 61.170 1.00 33.16 270 ASN A O 1
ATOM 2143 N N . ARG A 1 271 ? 17.010 35.138 61.299 1.00 29.76 271 ARG A N 1
ATOM 2144 C CA . ARG A 1 271 ? 15.776 35.837 61.582 1.00 31.14 271 ARG A CA 1
ATOM 2145 C C . ARG A 1 271 ? 14.809 35.933 60.392 1.00 30.28 271 ARG A C 1
ATOM 2146 O O . ARG A 1 271 ? 13.607 35.778 60.561 1.00 30.88 271 ARG A O 1
ATOM 2154 N N . PHE A 1 272 ? 15.317 36.158 59.187 1.00 28.83 272 PHE A N 1
ATOM 2155 C CA . PHE A 1 272 ? 14.426 36.324 58.054 1.00 25.18 272 PHE A CA 1
ATOM 2156 C C . PHE A 1 272 ? 14.343 35.194 57.048 1.00 27.37 272 PHE A C 1
ATOM 2157 O O . PHE A 1 272 ? 13.552 35.254 56.096 1.00 28.62 272 PHE A O 1
ATOM 2165 N N . GLY A 1 273 ? 15.172 34.177 57.224 1.00 25.83 273 GLY A N 1
ATOM 2166 C CA . GLY A 1 273 ? 15.117 33.046 56.321 1.00 26.73 273 GLY A CA 1
ATOM 2167 C C . GLY A 1 273 ? 14.756 31.924 57.257 1.00 27.20 273 GLY A C 1
ATOM 2168 O O . GLY A 1 273 ? 14.243 32.203 58.332 1.00 25.25 273 GLY A O 1
ATOM 2169 N N . PHE A 1 274 ? 14.999 30.678 56.867 1.00 25.43 274 PHE A N 1
ATOM 2170 C CA . PHE A 1 274 ? 14.740 29.549 57.745 1.00 25.34 274 PHE A CA 1
ATOM 2171 C C . PHE A 1 274 ? 16.013 29.193 58.532 1.00 25.28 274 PHE A C 1
ATOM 2172 O O . PHE A 1 274 ? 15.936 28.601 59.591 1.00 27.72 274 PHE A O 1
ATOM 2180 N N . GLY A 1 275 ? 17.177 29.537 57.979 1.00 26.43 275 GLY A N 1
ATOM 2181 C CA . GLY A 1 275 ? 18.457 29.236 58.601 1.00 23.17 275 GLY A CA 1
ATOM 2182 C C . GLY A 1 275 ? 19.623 29.587 57.679 1.00 23.09 275 GLY A C 1
ATOM 2183 O O . GLY A 1 275 ? 19.423 29.976 56.532 1.00 23.23 275 GLY A O 1
ATOM 2184 N N . ALA A 1 276 ? 20.851 29.454 58.160 1.00 21.70 276 ALA A N 1
ATOM 2185 C CA . ALA A 1 276 ? 21.991 29.800 57.333 1.00 23.59 276 ALA A CA 1
ATOM 2186 C C . ALA A 1 276 ? 23.295 29.360 57.958 1.00 24.49 276 ALA A C 1
ATOM 2187 O O . ALA A 1 276 ? 23.333 28.952 59.118 1.00 24.42 276 ALA A O 1
ATOM 2189 N N . LYS A 1 277 ? 24.371 29.463 57.186 1.00 24.24 277 LYS A N 1
ATOM 2190 C CA . LYS A 1 277 ? 25.686 29.076 57.681 1.00 24.86 277 LYS A CA 1
ATOM 2191 C C . LYS A 1 277 ? 26.766 29.449 56.679 1.00 25.41 277 LYS A C 1
ATOM 2192 O O . LYS A 1 277 ? 26.485 29.578 55.492 1.00 26.06 277 LYS A O 1
ATOM 2198 N N . LEU A 1 278 ? 27.997 29.648 57.134 1.00 24.98 278 LEU A N 1
ATOM 2199 C CA . LEU A 1 278 ? 29.027 29.938 56.156 1.00 28.27 278 LEU A CA 1
ATOM 2200 C C . LEU A 1 278 ? 29.142 28.636 55.372 1.00 25.77 278 LEU A C 1
ATOM 2201 O O . LEU A 1 278 ? 28.561 27.627 55.738 1.00 25.83 278 LEU A O 1
ATOM 2206 N N . THR A 1 279 ? 29.884 28.642 54.288 1.00 26.83 279 THR A N 1
ATOM 2207 C CA . THR A 1 279 ? 30.039 27.410 53.542 1.00 27.49 279 THR A CA 1
ATOM 2208 C C . THR A 1 279 ? 31.496 27.303 53.119 1.00 25.10 279 THR A C 1
ATOM 2209 O O . THR A 1 279 ? 32.110 28.298 52.753 1.00 24.57 279 THR A O 1
ATOM 2213 N N . GLY A 1 280 ? 32.048 26.099 53.199 1.00 24.23 280 GLY A N 1
ATOM 2214 C CA . GLY A 1 280 ? 33.439 25.900 52.835 1.00 26.49 280 GLY A CA 1
ATOM 2215 C C . GLY A 1 280 ? 34.371 26.276 53.982 1.00 27.78 280 GLY A C 1
ATOM 2216 O O . GLY A 1 280 ? 33.964 26.254 55.152 1.00 26.59 280 GLY A O 1
ATOM 2217 N N . ALA A 1 281 ? 35.618 26.611 53.647 1.00 29.86 281 ALA A N 1
ATOM 2218 C CA . ALA A 1 281 ? 36.626 27.014 54.629 1.00 29.53 281 ALA A CA 1
ATOM 2219 C C . ALA A 1 281 ? 36.134 28.336 55.201 1.00 32.65 281 ALA A C 1
ATOM 2220 O O . ALA A 1 281 ? 35.213 28.942 54.652 1.00 29.87 281 ALA A O 1
ATOM 2222 N N . GLY A 1 282 ? 36.728 28.823 56.277 1.00 33.76 282 GLY A N 1
ATOM 2223 C CA . GLY A 1 282 ? 36.176 30.063 56.799 1.00 38.64 282 GLY A CA 1
ATOM 2224 C C . GLY A 1 282 ? 36.997 31.331 56.908 1.00 39.74 282 GLY A C 1
ATOM 2225 O O . GLY A 1 282 ? 37.153 31.885 57.984 1.00 38.88 282 GLY A O 1
ATOM 2226 N N . GLY A 1 283 ? 37.537 31.829 55.819 1.00 42.23 283 GLY A N 1
ATOM 2227 C CA . GLY A 1 283 ? 38.295 33.064 55.985 1.00 44.64 283 GLY A CA 1
ATOM 2228 C C . GLY A 1 283 ? 37.388 34.168 55.521 1.00 42.36 283 GLY A C 1
ATOM 2229 O O . GLY A 1 283 ? 37.827 35.196 55.026 1.00 46.42 283 GLY A O 1
ATOM 2230 N N . GLY A 1 284 ? 36.100 33.953 55.717 1.00 40.30 284 GLY A N 1
ATOM 2231 C CA . GLY A 1 284 ? 35.133 34.899 55.222 1.00 37.82 284 GLY A CA 1
ATOM 2232 C C . GLY A 1 284 ? 34.530 34.130 54.060 1.00 36.13 284 GLY A C 1
ATOM 2233 O O . GLY A 1 284 ? 34.268 32.935 54.193 1.00 35.94 284 GLY A O 1
ATOM 2234 N N . GLY A 1 285 ? 34.339 34.776 52.917 1.00 36.29 285 GLY A N 1
ATOM 2235 C CA . GLY A 1 285 ? 33.739 34.089 51.788 1.00 33.98 285 GLY A CA 1
ATOM 2236 C C . GLY A 1 285 ? 32.232 34.265 51.816 1.00 34.15 285 GLY A C 1
ATOM 2237 O O . GLY A 1 285 ? 31.737 35.335 52.154 1.00 32.96 285 GLY A O 1
ATOM 2238 N N . CYS A 1 286 ? 31.478 33.226 51.490 1.00 34.18 286 CYS A N 1
ATOM 2239 C CA . CYS A 1 286 ? 30.039 33.400 51.489 1.00 38.86 286 CYS A CA 1
ATOM 2240 C C . CYS A 1 286 ? 29.196 32.510 52.395 1.00 36.10 286 CYS A C 1
ATOM 2241 O O . CYS A 1 286 ? 29.666 31.510 52.950 1.00 34.50 286 CYS A O 1
ATOM 2244 N N . VAL A 1 287 ? 27.949 32.936 52.571 1.00 32.41 287 VAL A N 1
ATOM 2245 C CA . VAL A 1 287 ? 26.988 32.244 53.418 1.0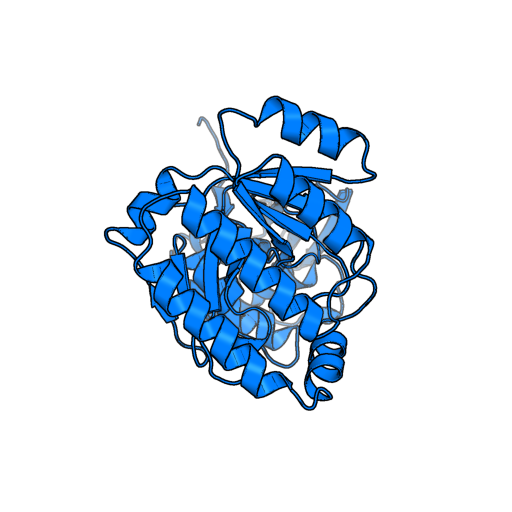0 27.21 287 VAL A CA 1
ATOM 2246 C C . VAL A 1 287 ? 25.833 31.671 52.600 1.00 26.41 287 VAL A C 1
ATOM 2247 O O . VAL A 1 287 ? 25.369 32.302 51.645 1.00 22.95 287 VAL A O 1
ATOM 2251 N N . ILE A 1 288 ? 25.375 30.475 52.966 1.00 23.42 288 ILE A N 1
ATOM 2252 C CA . ILE A 1 288 ? 24.224 29.906 52.294 1.00 22.82 288 ILE A CA 1
ATOM 2253 C C . ILE A 1 288 ? 22.982 30.099 53.195 1.00 21.06 288 ILE A C 1
ATOM 2254 O O . ILE A 1 288 ? 22.993 29.794 54.379 1.00 21.61 288 ILE A O 1
ATOM 2259 N N . ILE A 1 289 ? 21.911 30.624 52.615 1.00 21.96 289 ILE A N 1
ATOM 2260 C CA . ILE A 1 289 ? 20.695 30.905 53.368 1.00 20.65 289 ILE A CA 1
ATOM 2261 C C . ILE A 1 289 ? 19.502 30.162 52.802 1.00 21.76 289 ILE A C 1
ATOM 2262 O O . ILE A 1 289 ? 19.267 30.187 51.588 1.00 20.36 289 ILE A O 1
ATOM 2267 N N . LEU A 1 290 ? 18.743 29.513 53.681 1.00 19.69 290 LEU A N 1
ATOM 2268 C CA . LEU A 1 290 ? 17.554 28.794 53.253 1.00 22.46 290 LEU A CA 1
ATOM 2269 C C . LEU A 1 290 ? 16.432 29.820 53.268 1.00 26.07 290 LEU A C 1
ATOM 2270 O O . LEU A 1 290 ? 16.030 30.295 54.328 1.00 29.07 290 LEU A O 1
ATOM 2275 N N . VAL A 1 291 ? 15.928 30.154 52.090 1.00 26.90 291 VAL A N 1
ATOM 2276 C CA . VAL A 1 291 ? 14.878 31.145 51.967 1.00 26.17 291 VAL A CA 1
ATOM 2277 C C . VAL A 1 291 ? 13.525 30.697 52.475 1.00 27.68 291 VAL A C 1
ATOM 2278 O O . VAL A 1 291 ? 13.096 29.575 52.202 1.00 28.04 291 VAL A O 1
ATOM 2282 N N . ASN A 1 292 ? 12.879 31.571 53.249 1.00 27.72 292 ASN A N 1
ATOM 2283 C CA . ASN A 1 292 ? 11.518 31.329 53.719 1.00 28.82 292 ASN A CA 1
ATOM 2284 C C . ASN A 1 292 ? 10.645 32.227 52.818 1.00 31.50 292 ASN A C 1
ATOM 2285 O O . ASN A 1 292 ? 10.535 33.438 53.025 1.00 31.27 292 ASN A O 1
ATOM 2290 N N . GLU A 1 293 ? 10.062 31.612 51.802 1.00 33.84 293 GLU A N 1
ATOM 2291 C CA . GLU A 1 293 ? 9.207 32.271 50.821 1.00 36.43 293 GLU A CA 1
ATOM 2292 C C . GLU A 1 293 ? 8.356 33.395 51.410 1.00 36.05 293 GLU A C 1
ATOM 2293 O O . GLU A 1 293 ? 8.317 34.515 50.910 1.00 34.79 293 GLU A O 1
ATOM 2299 N N . GLU A 1 294 ? 7.663 33.058 52.482 1.00 35.19 294 GLU A N 1
ATOM 2300 C CA . GLU A 1 294 ? 6.782 33.973 53.165 1.00 34.71 294 GLU A CA 1
ATOM 2301 C C . GLU A 1 294 ? 7.495 35.243 53.624 1.00 31.07 294 GLU A C 1
ATOM 2302 O O . GLU A 1 294 ? 6.863 36.269 53.808 1.00 28.92 294 GLU A O 1
ATOM 2308 N N . LYS A 1 295 ? 8.808 35.189 53.806 1.00 28.39 295 LYS A N 1
ATOM 2309 C CA . LYS A 1 295 ? 9.521 36.373 54.269 1.00 28.77 295 LYS A CA 1
ATOM 2310 C C . LYS A 1 295 ? 10.648 36.816 53.363 1.00 28.45 295 LYS A C 1
ATOM 2311 O O . LYS A 1 295 ? 11.406 37.712 53.722 1.00 25.96 295 LYS A O 1
ATOM 2317 N N . GLU A 1 296 ? 10.747 36.197 52.189 1.00 29.17 296 GLU A N 1
ATOM 2318 C CA . GLU A 1 296 ? 11.813 36.498 51.2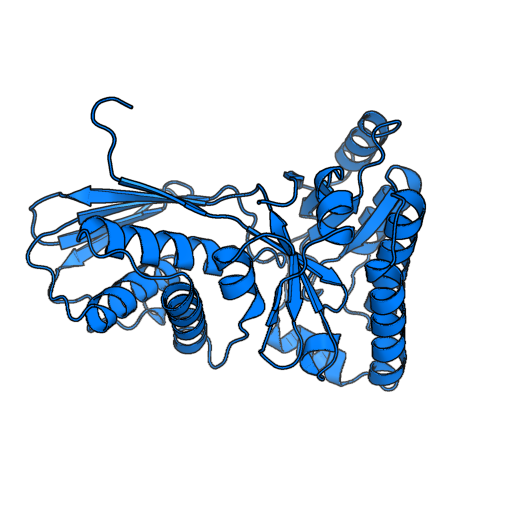44 1.00 29.87 296 GLU A CA 1
ATOM 2319 C C . GLU A 1 296 ? 12.075 37.981 50.992 1.00 31.43 296 GLU A C 1
ATOM 2320 O O . GLU A 1 296 ? 13.229 38.421 51.021 1.00 29.42 296 GLU A O 1
ATOM 2326 N N . LYS A 1 297 ? 11.022 38.757 50.735 1.00 32.66 297 LYS A N 1
ATOM 2327 C CA . LYS A 1 297 ? 11.229 40.180 50.489 1.00 33.92 297 LYS A CA 1
ATOM 2328 C C . LYS A 1 297 ? 11.943 40.855 51.675 1.00 29.72 297 LYS A C 1
ATOM 2329 O O . LYS A 1 297 ? 12.883 41.633 51.470 1.00 25.16 297 LYS A O 1
ATOM 2335 N N . GLU A 1 298 ? 11.508 40.546 52.900 1.00 27.62 298 GLU A N 1
ATOM 2336 C CA . GLU A 1 298 ? 12.135 41.131 54.092 1.00 31.46 298 GLU A CA 1
ATOM 2337 C C . GLU A 1 298 ? 13.609 40.796 54.117 1.00 29.34 298 GLU A C 1
ATOM 2338 O O . GLU A 1 298 ? 14.439 41.655 54.402 1.00 26.63 298 GLU A O 1
ATOM 2344 N N . LEU A 1 299 ? 13.894 39.521 53.842 1.00 28.77 299 LEU A N 1
ATOM 2345 C CA . LEU A 1 299 ? 15.234 38.966 53.825 1.00 26.51 299 LEU A CA 1
ATOM 2346 C C . LEU A 1 299 ? 16.104 39.787 52.917 1.00 24.91 299 LEU A C 1
ATOM 2347 O O . LEU A 1 299 ? 17.108 40.349 53.351 1.00 25.59 299 LEU A O 1
ATOM 2352 N N . LEU A 1 300 ? 15.719 39.841 51.649 1.00 26.39 300 LEU A N 1
ATOM 2353 C CA . LEU A 1 300 ? 16.464 40.600 50.636 1.00 31.43 300 LEU A CA 1
ATOM 2354 C C . LEU A 1 300 ? 16.714 42.055 51.026 1.00 32.73 300 LEU A C 1
ATOM 2355 O O . LEU A 1 300 ? 17.777 42.610 50.727 1.00 34.16 300 LEU A O 1
ATOM 2360 N N . LYS A 1 301 ? 15.734 42.654 51.702 1.00 34.57 301 LYS A N 1
ATOM 2361 C CA . LYS A 1 301 ? 15.819 44.034 52.157 1.00 35.41 301 LYS A CA 1
ATOM 2362 C C . LYS A 1 301 ? 16.878 44.196 53.242 1.00 34.59 301 LYS A C 1
ATOM 2363 O O . LYS A 1 301 ? 17.742 45.075 53.161 1.00 36.66 301 LYS A O 1
ATOM 2369 N N . GLU A 1 302 ? 16.802 43.352 54.263 1.00 31.95 302 GLU A N 1
ATOM 2370 C CA . GLU A 1 302 ? 17.747 43.414 55.362 1.00 32.21 302 GLU A CA 1
ATOM 2371 C C . GLU A 1 302 ? 19.156 43.141 54.909 1.00 30.94 302 GLU A C 1
ATOM 2372 O O . GLU A 1 302 ? 20.091 43.690 55.464 1.00 30.75 302 GLU A O 1
ATOM 2378 N N . LEU A 1 303 ? 19.297 42.268 53.915 1.00 30.62 303 LEU A N 1
ATOM 2379 C CA . LEU A 1 303 ? 20.602 41.900 53.378 1.00 31.43 303 LEU A CA 1
ATOM 2380 C C . LEU A 1 303 ? 21.160 43.061 52.577 1.00 30.14 303 LEU A C 1
ATOM 2381 O O . LEU A 1 303 ? 22.371 43.297 52.569 1.00 30.71 303 LEU A O 1
ATOM 2386 N N . ASN A 1 304 ? 20.260 43.790 51.927 1.00 29.15 304 ASN A N 1
ATOM 2387 C CA . ASN A 1 304 ? 20.616 44.928 51.080 1.00 30.09 304 ASN A CA 1
ATOM 2388 C C . ASN A 1 304 ? 21.343 46.061 51.807 1.00 27.68 304 ASN A C 1
ATOM 2389 O O . ASN A 1 304 ? 22.121 46.790 51.212 1.00 24.72 304 ASN A O 1
ATOM 2394 N N . LYS A 1 305 ? 21.075 46.207 53.097 1.00 31.82 305 LYS A N 1
ATOM 2395 C CA . LYS A 1 305 ? 21.699 47.252 53.905 1.00 32.81 305 LYS A CA 1
ATOM 2396 C C . LYS A 1 305 ? 23.081 46.812 54.329 1.00 33.00 305 LYS A C 1
ATOM 2397 O O . LYS A 1 305 ? 23.862 47.574 54.886 1.00 34.18 305 LYS A O 1
ATOM 2403 N N . GLU A 1 306 ? 23.391 45.566 54.034 1.00 34.86 306 GLU A N 1
ATOM 2404 C CA . GLU A 1 306 ? 24.685 45.023 54.377 1.00 36.61 306 GLU A CA 1
ATOM 2405 C C . GLU A 1 306 ? 25.621 45.196 53.173 1.00 36.36 306 GLU A C 1
ATOM 2406 O O . GLU A 1 306 ? 25.172 45.271 52.024 1.00 35.98 306 GLU A O 1
ATOM 2412 N N . ASP A 1 307 ? 26.916 45.272 53.438 1.00 35.36 307 ASP A N 1
ATOM 2413 C CA . ASP A 1 307 ? 27.887 45.442 52.376 1.00 36.60 307 ASP A CA 1
ATOM 2414 C C . ASP A 1 307 ? 28.178 44.086 51.729 1.00 36.15 307 ASP A C 1
ATOM 2415 O O . ASP A 1 307 ? 29.241 43.507 51.940 1.00 35.78 307 ASP A O 1
ATOM 2420 N N . VAL A 1 308 ? 27.233 43.585 50.938 1.00 34.08 308 VAL A N 1
ATOM 2421 C CA . VAL A 1 308 ? 27.398 42.283 50.313 1.00 32.56 308 VAL A CA 1
ATOM 2422 C C . VAL A 1 308 ? 26.736 42.101 48.959 1.00 34.48 308 VAL A C 1
ATOM 2423 O O . VAL A 1 308 ? 25.943 42.930 48.503 1.00 30.47 308 VAL A O 1
ATOM 2427 N N . ARG A 1 309 ? 27.093 40.972 48.345 1.00 35.54 309 ARG A N 1
ATOM 2428 C CA . ARG A 1 309 ? 26.589 40.560 47.053 1.00 36.72 309 ARG A CA 1
ATOM 2429 C C . ARG A 1 309 ? 25.697 39.357 47.347 1.00 36.37 309 ARG A C 1
ATOM 2430 O O . ARG A 1 309 ? 26.038 38.497 48.172 1.00 34.59 309 ARG A O 1
ATOM 2438 N N . ILE A 1 310 ? 24.558 39.314 46.663 1.00 34.10 310 ILE A N 1
ATOM 2439 C CA . ILE A 1 310 ? 23.553 38.286 46.847 1.00 30.54 310 ILE A CA 1
ATOM 2440 C C . ILE A 1 310 ? 23.268 37.532 45.558 1.00 33.18 310 ILE A C 1
ATOM 2441 O O . ILE A 1 310 ? 23.101 38.142 44.497 1.00 32.47 310 ILE A O 1
ATOM 2446 N N . PHE A 1 311 ? 23.176 36.206 45.655 1.00 33.45 311 PHE A N 1
ATOM 2447 C CA . PHE A 1 311 ? 22.887 35.378 44.484 1.00 31.27 311 PHE A CA 1
ATOM 2448 C C . PHE A 1 311 ? 21.762 34.384 44.700 1.00 29.87 311 PHE A C 1
ATOM 2449 O O . PHE A 1 311 ? 21.735 33.669 45.696 1.00 31.29 311 PHE A O 1
ATOM 2457 N N . ASN A 1 312 ? 20.827 34.331 43.763 1.00 31.16 312 ASN A N 1
ATOM 2458 C CA . ASN A 1 312 ? 19.732 33.375 43.869 1.00 31.55 312 ASN A CA 1
ATOM 2459 C C . ASN A 1 312 ? 20.171 32.062 43.234 1.00 33.32 312 ASN A C 1
ATOM 2460 O O . ASN A 1 312 ? 20.835 32.058 42.194 1.00 33.87 312 ASN A O 1
ATOM 2465 N N . CYS A 1 313 ? 19.819 30.942 43.859 1.00 32.19 313 CYS A N 1
ATOM 2466 C CA . CYS A 1 313 ? 20.179 29.656 43.296 1.00 27.20 313 CYS A CA 1
ATOM 2467 C C . CYS A 1 313 ? 19.348 28.493 43.850 1.00 25.58 313 CYS A C 1
ATOM 2468 O O . CYS A 1 313 ? 18.694 28.600 44.900 1.00 25.26 313 CYS A O 1
ATOM 2471 N N . ARG A 1 314 ? 19.360 27.388 43.118 1.00 20.73 314 ARG A N 1
ATOM 2472 C CA . ARG A 1 314 ? 18.621 26.196 43.486 1.00 19.65 314 ARG A CA 1
ATOM 2473 C C . ARG A 1 314 ? 19.486 25.021 43.113 1.00 17.67 314 ARG A C 1
ATOM 2474 O O . ARG A 1 314 ? 20.390 25.156 42.313 1.00 15.93 314 ARG A O 1
ATOM 2482 N N . MET A 1 315 ? 19.210 23.863 43.691 1.00 21.40 315 MET A N 1
ATOM 2483 C CA . MET A 1 315 ? 19.982 22.679 43.371 1.00 20.87 315 MET A CA 1
ATOM 2484 C C . MET A 1 315 ? 19.839 22.399 41.877 1.00 23.03 315 MET A C 1
ATOM 2485 O O . MET A 1 315 ? 18.754 22.501 41.325 1.00 24.55 315 MET A O 1
ATOM 2490 N N . MET A 1 316 ? 20.941 22.059 41.225 1.00 25.90 316 MET A N 1
ATOM 2491 C CA . MET A 1 316 ? 20.938 21.762 39.805 1.00 28.12 316 MET A CA 1
ATOM 2492 C C . MET A 1 316 ? 20.827 20.244 39.603 1.00 30.56 316 MET A C 1
ATOM 2493 O O . MET A 1 316 ? 21.671 19.486 40.078 1.00 28.41 316 MET A O 1
ATOM 2498 N N . ASN A 1 317 ? 19.774 19.833 38.896 1.00 33.73 317 ASN A N 1
ATOM 2499 C CA . ASN A 1 317 ? 19.451 18.440 38.591 1.00 36.39 317 ASN A CA 1
ATOM 2500 C C . ASN A 1 317 ? 18.557 17.786 39.608 1.00 38.33 317 ASN A C 1
ATOM 2501 O O . ASN A 1 317 ? 19.000 16.812 40.241 1.00 42.82 317 ASN A O 1
#

Organism: Methanocaldococcus jannaschii (strain ATCC 43067 / DSM 2661 / JAL-1 / JCM 10045 / NBRC 100440) (NCBI:txid243232)

Solvent-accessible surface area: 14715 Å² total; per-residue (Å²): 160,243,72,71,78,75,90,21,104,1,6,0,11,1,16,0,0,0,13,6,0,31,86,86,24,45,34,0,0,0,0,0,1,58,14,10,0,39,0,41,2,62,115,37,123,119,89,49,1,28,1,27,17,65,86,94,139,91,71,35,42,13,66,31,106,78,2,140,110,19,82,6,73,106,48,44,83,19,45,36,3,0,0,0,0,20,22,0,9,84,104,14,127,36,141,27,176,40,0,0,56,0,32,5,38,31,152,5,12,123,66,0,12,2,11,17,42,10,0,24,1,1,0,0,0,43,0,0,0,10,39,45,140,96,103,16,122,64,80,24,3,8,117,11,0,46,84,0,43,90,78,14,90,72,174,22,58,24,13,41,2,5,0,2,0,58,40,0,0,0,28,4,74,98,79,110,71,158,70,23,124,54,144,9,11,90,22,0,104,93,0,40,0,0,0,0,59,3,33,123,37,179,77,130,76,70,60,2,37,87,66,0,48,180,28,187,61,34,60,110,8,0,96,58,0,21,109,0,0,63,83,0,51,131,18,153,62,46,101,67,0,0,137,22,0,30,94,0,1,86,24,0,56,135,1,110,5,24,28,102,30,0,36,116,0,2,90,26,0,51,140,28,5,50,0,0,0,0,1,8,14,4,12,0,0,0,0,1,0,0,0,17,78,156,44,35,170,73,0,60,116,42,0,112,149,36,126,23,170,61,52,88,4,96,16,44,98

B-factor: mean 33.72, std 11.11, range [6.44, 80.4]

Radius of gyration: 19.97 Å; Cα contacts (8 Å, |Δi|>4): 679; chains: 1; bounding box: 47×39×60 Å

Nearest PDB structures (foldseek):
  1kkh-assembly1_A  TM=1.003E+00  e=5.545E-65  Methanocaldococcus jannaschii
  1vis-assembly1_A  TM=1.000E+00  e=2.107E-59  Methanocaldococcus jannaschii
  6mdf-assembly1_B  TM=9.085E-01  e=1.823E-23  Methanosarcina mazei
  8teb-assembly2_B  TM=8.988E-01  e=1.054E-22  Methanococcoides burtonii
  2a2d-assembly1_A  TM=7.411E-01  e=1.714E-17  Homo sapiens

InterPro domains:
  IPR006203 GHMP kinase, ATP-binding, conserved site [PS00627] (103-114)
  IPR006204 GHMP kinase N-terminal domain [PF00288] (75-163)
  IPR006205 Mevalonate kinase [PTHR43290] (3-306)
  IPR006205 Mevalonate kinase [TIGR00549] (6-285)
  IPR006206 Mevalonate/galactokinase [PIRSF000530] (3-301)
  IPR013750 GHMP kinase, C-terminal domain [PF08544] (226-300)
  IPR014721 Small ribosomal subunit protein uS5 domain 2-type fold, subgroup [G3DSA:3.30.230.10] (1-176)
  IPR020568 Ribosomal protein uS5 domain 2-type superfamily [SSF54211] (1-173)
  IPR022937 Mevalonate kinase, archaeal [MF_00217] (1-310)
  IPR036554 GHMP kinase, C-terminal domain superfamily [G3DSA:3.30.70.890] (177-307)
  IPR036554 GHMP kinase, C-terminal domain superfamily [SSF55060] (184-306)

Foldseek 3Di:
DPPDFDKFKFWWKFWLFQQLVLVVQFKIKMFTKDFIKMKGKFFDQPQWEKEAEPVVRDIDIGGLVCQLPDQLVVPPPCSLLSLLQNLLCVVVPHRDPGYMYMYMGGSDDPDQRTLRSLRSSLRSSQNNCVVVPRGDDLVVSLVSSLVSCCSNDVHGASPGSNCRSVGQMWMDGNSDIDHDDDQLSVQQQPWKKKKKFQDDQPDDPVVLSVLLVPDPCNVVLSVVSSVLVVVSSVDDDLLSSAVSSQVSQVSLVVSVQADPRQVVLQVLLVVQASGKHRTHGRSRRIMMHTHDVVRNVVSVVVCVVHPIDMDIMGGDD

CATH classification: 3.3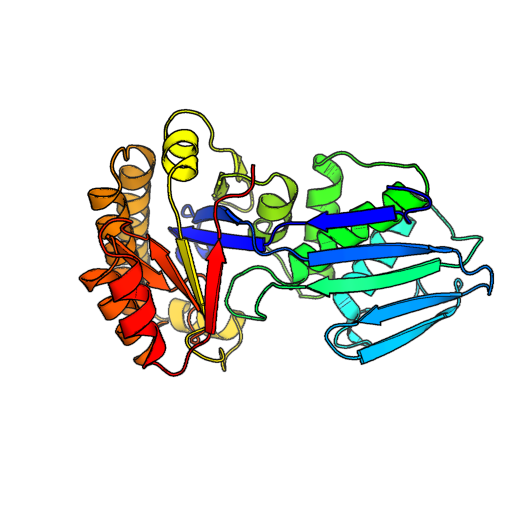0.230.10 (+1 more: 3.30.70.890)

Sequence (317 aa):
PRGSHMIIETPSKVILFGEHAVVYGYRAISMAIDLTSTIEIKETQEDEIILNLNDLNKSLGLNLNEIKNINPNNFGDFKYCLCAIKNTLDYLNIEPKTGFKINISSKIPISCGLGSSASITIGTIKAVSGFYNKELKDDEIAKLGYMVEKEIQGKASITDTSTITYKGILEIKNNKFRKIKGEFEEFLKNCKFLIVYAEKRKKKTAELVNEVAKIENKDEIFKEIDKVIDEALKIKNKEDFGKLMTKNHELLKKLNISTPKLDRIVDIGNRFGFGAKLTGAGGGGCVIILVNEEKEKELLKELNKEDVRIFNCRMMN

Secondary structure (DSSP, 8-state):
-TTPPEEEEEEEEEEEE-TTGGGGT--EEEEEEEEEEEEEEEE--SSEEEEEETTTTEEEEEETTTGGG--GGGSGGGHHHHHHHHHHHHHTT----S-EEEEEEE-SPSSSSS-HHHHHHHHHHHHHHHTTT-PPPHHHHHHHHHHHHHHHSSS--SHHHHHHHH-SEEEESSS-EEEE-HHHHHHHHT--EEEEEEE---S-HHHHHHHHHT-TTHHHHHHHHHHHHHHHHH--SHHHHHHHHHHHHHHHHTTT---HHHHHHHHHHHHHSSEEEE-SSSSSEEEEEE--GGGHHHHHHHHHTSS-EEEEE-B--